Protein AF-E2SD11-F1 (afdb_monomer)

Secondary structure (DSSP, 8-state):
-HHHHHHHHHHHHHHHTT---EEE-SS--TTHHHHHHHTT-EEE-HHHHHHHT--GGG-SEEEEETT---HHHHHHHHHS--SSPPEEEEEE----TT-GGGS--STTHHHHH-SEEEESSHHHHHHHGGG-SS---EEE------GGGGSS-----SS--EEEEE-SS--HHHHHHHHHHHHTT-EEEEESTTSSB-S---HHHHTT-SEEEE-THHHHHHHHTT--EEE-BTTB---

Foldseek 3Di:
DQVLVLQLLVQLVCVVVPDDDEAEDCDDDPPSNVSCVVSPHHYDHLVRCVVVLDEQLVDQEDEAELQDDHVRHVCCVVPPPHPDGHAYEYEAEDLDPVSCSSAPPDACPCQVRHPEYEYQDPVRCVSRVVRHPDDHHYDYDHQADHPQLLPAADDDPDDWQEEEEEDQAADPVVVVVQVVSVVVVGHYAYEHHPGPHDDDDGSVNPNVGQEYEEAHNVVNSCVSSVHHYHHQGPVGGPD

Solvent-accessible surface area (backbone atoms only — not comparable to full-atom values): 13799 Å² total; per-residue (Å²): 110,66,66,60,50,51,53,50,53,51,48,51,53,43,39,77,73,71,46,90,65,75,44,78,36,92,72,81,51,83,70,60,51,54,58,37,49,77,72,71,39,54,77,33,34,61,67,55,39,56,74,69,64,57,51,52,68,81,39,71,64,45,80,25,60,34,78,60,74,56,65,51,48,55,50,30,66,75,76,49,69,53,93,50,81,38,47,26,35,39,37,35,81,49,64,48,84,92,44,61,50,40,45,81,81,57,87,61,50,58,55,71,57,38,65,30,38,31,16,39,40,72,66,37,38,69,64,47,54,78,72,49,90,60,82,47,50,72,52,78,52,52,84,78,60,67,73,66,27,58,74,60,62,55,74,88,88,75,80,77,51,28,37,36,35,46,48,64,56,76,37,72,70,56,54,51,49,50,51,58,42,41,76,72,72,33,48,72,49,43,38,24,66,94,55,85,37,79,72,86,90,46,51,73,60,54,70,72,40,53,34,35,38,21,54,70,65,62,48,42,36,26,60,58,12,60,33,53,67,40,34,37,48,71,91,49,60,95,84

Mean predicted aligned error: 4.99 Å

pLDDT: mean 90.66, std 6.26, range [60.88, 97.31]

Radius of gyration: 20.15 Å; Cα contacts (8 Å, |Δi|>4): 387; chains: 1; bounding box: 48×37×62 Å

Nearest PDB structures (foldseek):
  2gek-assembly1_A  TM=6.013E-01  e=2.196E-04  Mycolicibacterium smegmatis MC2 155
  5d01-assembly1_A  TM=5.277E-01  e=9.684E-03  Bacillus subtilis subsp. subtilis str. 168
  2x0e-assembly1_A  TM=3.896E-01  e=7.238E-02  Geobacillus stearothermophilus
  2x0f-assembly1_B  TM=4.523E-01  e=1.865E-01  Geobacillus stearothermophilus
  2x0f-assembly1_A  TM=4.522E-01  e=2.660E-01  Geobacillus stearothermophilus

Organism: NCBI:txid585531

Structure (mmCIF, N/CA/C/O backbone):
data_AF-E2SD11-F1
#
_entry.id   AF-E2SD11-F1
#
loop_
_atom_site.group_PDB
_atom_site.id
_atom_site.type_symbol
_atom_site.label_atom_id
_atom_site.label_alt_id
_atom_site.label_comp_id
_atom_site.label_asym_id
_atom_site.label_entity_id
_atom_site.label_seq_id
_atom_site.pdbx_PDB_ins_code
_atom_site.Cartn_x
_atom_site.Cartn_y
_atom_site.Cartn_z
_atom_site.occupancy
_atom_site.B_iso_or_equiv
_atom_site.auth_seq_id
_atom_site.auth_comp_id
_atom_site.auth_asym_id
_atom_site.auth_atom_id
_atom_site.pdbx_PDB_model_num
ATOM 1 N N . MET A 1 1 ? 6.249 -1.233 5.305 1.00 62.16 1 MET A N 1
ATOM 2 C CA . MET A 1 1 ? 5.088 -2.158 5.360 1.00 62.16 1 MET A CA 1
ATOM 3 C C . MET A 1 1 ? 3.907 -1.677 4.521 1.00 62.16 1 MET A C 1
ATOM 5 O O . MET A 1 1 ? 3.362 -2.498 3.801 1.00 62.16 1 MET A O 1
ATOM 9 N N . GLY A 1 2 ? 3.518 -0.392 4.549 1.00 79.69 2 GLY A N 1
ATOM 10 C CA . GLY A 1 2 ? 2.401 0.103 3.723 1.00 79.69 2 GLY A CA 1
ATOM 11 C C . GLY A 1 2 ? 2.577 -0.128 2.214 1.00 79.69 2 GLY A C 1
ATOM 12 O O . GLY A 1 2 ? 1.676 -0.673 1.585 1.00 79.69 2 GLY A O 1
ATOM 13 N N . SER A 1 3 ? 3.753 0.189 1.661 1.00 86.12 3 SER A N 1
ATOM 14 C CA . SER A 1 3 ? 4.084 -0.043 0.245 1.00 86.12 3 SER A CA 1
ATOM 15 C C . SER A 1 3 ? 4.017 -1.520 -0.150 1.00 86.12 3 SER A C 1
ATOM 17 O O . SER A 1 3 ? 3.456 -1.850 -1.186 1.00 86.12 3 SER A O 1
ATOM 19 N N . THR A 1 4 ? 4.493 -2.427 0.708 1.00 90.75 4 THR A N 1
ATOM 20 C CA . THR A 1 4 ? 4.389 -3.882 0.506 1.00 90.75 4 THR A CA 1
ATOM 21 C C . THR A 1 4 ? 2.940 -4.341 0.349 1.00 90.75 4 THR A C 1
ATOM 23 O O . THR A 1 4 ? 2.640 -5.129 -0.544 1.00 90.75 4 THR A O 1
ATOM 26 N N . ILE A 1 5 ? 2.036 -3.827 1.189 1.00 92.12 5 ILE A N 1
ATOM 27 C CA . ILE A 1 5 ? 0.607 -4.146 1.100 1.00 92.12 5 ILE A CA 1
ATOM 28 C C . ILE A 1 5 ? -0.006 -3.556 -0.172 1.00 92.12 5 ILE A C 1
ATOM 30 O O . ILE A 1 5 ? -0.769 -4.242 -0.840 1.00 92.12 5 ILE A O 1
ATOM 34 N N . VAL A 1 6 ? 0.365 -2.330 -0.558 1.00 93.31 6 VAL A N 1
ATOM 35 C CA . VAL A 1 6 ? -0.070 -1.736 -1.836 1.00 93.31 6 VAL A CA 1
ATOM 36 C C . VAL A 1 6 ? 0.376 -2.599 -3.021 1.00 93.31 6 VAL A C 1
ATOM 38 O O . VAL A 1 6 ? -0.434 -2.862 -3.905 1.00 93.31 6 VAL A O 1
ATOM 41 N N . THR A 1 7 ? 1.622 -3.089 -3.030 1.00 95.25 7 THR A N 1
ATOM 42 C CA . THR A 1 7 ? 2.116 -4.013 -4.066 1.00 95.25 7 THR A CA 1
ATOM 43 C C . THR A 1 7 ? 1.281 -5.291 -4.123 1.00 95.25 7 THR A C 1
ATOM 45 O O . THR A 1 7 ? 0.879 -5.706 -5.208 1.00 95.25 7 THR A O 1
ATOM 48 N N . LEU A 1 8 ? 1.007 -5.906 -2.966 1.00 95.62 8 LEU A N 1
ATOM 49 C CA . LEU A 1 8 ? 0.197 -7.121 -2.870 1.00 95.62 8 LEU A CA 1
ATOM 50 C C . LEU A 1 8 ? -1.213 -6.894 -3.430 1.00 95.62 8 LEU A C 1
ATOM 52 O O . LEU A 1 8 ? -1.660 -7.648 -4.287 1.00 95.62 8 LEU A O 1
ATOM 56 N N . GLU A 1 9 ? -1.890 -5.833 -2.989 1.00 95.56 9 GLU A N 1
ATOM 57 C CA . GLU A 1 9 ? -3.253 -5.498 -3.419 1.00 95.56 9 GLU A CA 1
ATOM 58 C C . GLU A 1 9 ? -3.334 -5.154 -4.909 1.00 95.56 9 GLU A C 1
ATOM 60 O O . GLU A 1 9 ? -4.290 -5.538 -5.583 1.00 95.56 9 GLU A O 1
ATOM 65 N N . LEU A 1 10 ? -2.335 -4.444 -5.441 1.00 96.06 10 LEU A N 1
ATOM 66 C CA . LEU A 1 10 ? -2.258 -4.137 -6.866 1.00 96.06 10 LEU A CA 1
ATOM 67 C C . LEU A 1 10 ? -2.076 -5.413 -7.692 1.00 96.06 10 LEU A C 1
ATOM 69 O O . LEU A 1 10 ? -2.775 -5.604 -8.688 1.00 96.06 10 LEU A O 1
ATOM 73 N N . ALA A 1 11 ? -1.158 -6.288 -7.278 1.00 97.06 11 ALA A N 1
ATOM 74 C CA . ALA A 1 11 ? -0.919 -7.559 -7.948 1.00 97.06 11 ALA A CA 1
ATOM 75 C C . ALA A 1 11 ? -2.170 -8.454 -7.919 1.00 97.06 11 ALA A C 1
ATOM 77 O O . ALA A 1 11 ? -2.541 -9.023 -8.947 1.00 97.06 11 ALA A O 1
ATOM 78 N N . ASP A 1 12 ? -2.854 -8.525 -6.777 1.00 95.81 12 ASP A N 1
ATOM 79 C CA . ASP A 1 12 ? -4.101 -9.273 -6.609 1.00 95.81 12 ASP A CA 1
ATOM 80 C C . ASP A 1 12 ? -5.223 -8.729 -7.515 1.00 95.81 12 ASP A C 1
ATOM 82 O O . ASP A 1 12 ? -5.839 -9.486 -8.270 1.00 95.81 12 ASP A O 1
ATOM 86 N N . GLU A 1 13 ? -5.429 -7.406 -7.549 1.00 95.75 13 GLU A N 1
ATOM 87 C CA . GLU A 1 13 ? -6.435 -6.781 -8.418 1.00 95.75 13 GLU A CA 1
ATOM 88 C C . GLU A 1 13 ? -6.118 -7.012 -9.904 1.00 95.75 13 GLU A C 1
ATOM 90 O O . GLU A 1 13 ? -7.023 -7.347 -10.672 1.00 95.75 13 GLU A O 1
ATOM 95 N N . LEU A 1 14 ? -4.858 -6.879 -10.332 1.00 96.31 14 LEU A N 1
ATOM 96 C CA . LEU A 1 14 ? -4.457 -7.137 -11.720 1.00 96.31 14 LEU A CA 1
ATOM 97 C C . LEU A 1 14 ? -4.718 -8.596 -12.121 1.00 96.31 14 LEU A C 1
ATOM 99 O O . LEU A 1 14 ? -5.296 -8.848 -13.183 1.00 96.31 14 LEU A O 1
ATOM 103 N N . ARG A 1 15 ? -4.378 -9.557 -11.256 1.00 96.25 15 ARG A N 1
ATOM 104 C CA . ARG A 1 15 ? -4.670 -10.981 -11.491 1.00 96.25 15 ARG A CA 1
ATOM 105 C C . ARG A 1 15 ? -6.161 -11.267 -11.532 1.00 96.25 15 ARG A C 1
ATOM 107 O O . ARG A 1 15 ? -6.611 -11.999 -12.411 1.00 96.25 15 ARG A O 1
ATOM 114 N N . SER A 1 16 ? -6.949 -10.634 -10.662 1.00 94.62 16 SER A N 1
ATOM 115 C CA . SER A 1 16 ? -8.414 -10.759 -10.676 1.00 94.62 16 SER A CA 1
ATOM 116 C C . SER A 1 16 ? -9.036 -10.290 -12.002 1.00 94.62 16 SER A C 1
ATOM 118 O O . SER A 1 16 ? -10.114 -10.747 -12.386 1.00 94.62 16 SER A O 1
ATOM 120 N N . ARG A 1 17 ? -8.334 -9.412 -12.733 1.00 95.62 17 ARG A N 1
ATOM 121 C CA . ARG A 1 17 ? -8.702 -8.921 -14.069 1.00 95.62 17 ARG A CA 1
ATOM 122 C C . ARG A 1 17 ? -8.110 -9.748 -15.215 1.00 95.62 17 ARG A C 1
ATOM 124 O O . ARG A 1 17 ? -8.298 -9.382 -16.372 1.00 95.62 17 ARG A O 1
ATOM 131 N N . GLY A 1 18 ? -7.434 -10.856 -14.914 1.00 96.31 18 GLY A N 1
ATOM 132 C CA . GLY A 1 18 ? -6.881 -11.788 -15.896 1.00 96.31 18 GLY A CA 1
ATOM 133 C C . GLY A 1 18 ? -5.434 -11.518 -16.311 1.00 96.31 18 GLY A C 1
ATOM 134 O O . GLY A 1 18 ? -4.962 -12.161 -17.245 1.00 96.31 18 GLY A O 1
ATOM 135 N N . ALA A 1 19 ? -4.723 -10.595 -15.653 1.00 96.88 19 ALA A N 1
ATOM 136 C CA . ALA A 1 19 ? -3.303 -10.382 -15.926 1.00 96.88 19 ALA A CA 1
ATOM 137 C C . ALA A 1 19 ? -2.438 -11.511 -15.337 1.00 96.88 19 ALA A C 1
ATOM 139 O O . ALA A 1 19 ? -2.712 -12.017 -14.246 1.00 96.88 19 ALA A O 1
ATOM 140 N N . SER A 1 20 ? -1.354 -11.859 -16.033 1.00 96.06 20 SER A N 1
ATOM 141 C CA . SER A 1 20 ? -0.250 -12.626 -15.449 1.00 96.06 20 SER A CA 1
ATOM 142 C C . SER A 1 20 ? 0.670 -11.655 -14.715 1.00 96.06 20 SER A C 1
ATOM 144 O O . SER A 1 20 ? 1.125 -10.683 -15.314 1.00 96.06 20 SER A O 1
ATOM 146 N N . VAL A 1 21 ? 0.910 -11.883 -13.424 1.00 96.75 21 VAL A N 1
ATOM 147 C CA . VAL A 1 21 ? 1.655 -10.948 -12.572 1.00 96.75 21 VAL A CA 1
ATOM 148 C C . VAL A 1 21 ? 2.756 -11.685 -11.831 1.00 96.75 21 VAL A C 1
ATOM 150 O O . VAL A 1 21 ? 2.502 -12.703 -11.192 1.00 96.75 21 VAL A O 1
ATOM 153 N N . VAL A 1 22 ? 3.949 -11.106 -11.879 1.00 95.62 22 VAL A N 1
ATOM 154 C CA . VAL A 1 22 ? 5.091 -11.443 -11.033 1.00 95.62 22 VAL A CA 1
ATOM 155 C C . VAL A 1 22 ? 5.492 -10.191 -10.264 1.00 95.62 22 VAL A C 1
ATOM 157 O O . VAL A 1 22 ? 5.392 -9.078 -10.785 1.00 95.62 22 VAL A O 1
ATOM 160 N N . VAL A 1 23 ? 5.912 -10.360 -9.018 1.00 96.50 23 VAL A N 1
ATOM 161 C CA . VAL A 1 23 ? 6.379 -9.268 -8.166 1.00 96.50 23 VAL A CA 1
ATOM 162 C C . VAL A 1 23 ? 7.859 -9.467 -7.901 1.00 96.50 23 VAL A C 1
ATOM 164 O O . VAL A 1 23 ? 8.288 -10.551 -7.520 1.00 96.50 23 VAL A O 1
ATOM 167 N N . TYR A 1 24 ? 8.637 -8.407 -8.080 1.00 95.50 24 TYR A N 1
ATOM 168 C CA . TYR A 1 24 ? 10.041 -8.370 -7.697 1.00 95.50 24 TYR A CA 1
ATOM 169 C C . TYR A 1 24 ? 10.215 -7.582 -6.396 1.00 95.50 24 TYR A C 1
ATOM 171 O O . TYR A 1 24 ? 9.583 -6.540 -6.205 1.00 95.50 24 TYR A O 1
ATOM 179 N N . ALA A 1 25 ? 11.105 -8.052 -5.526 1.00 94.44 25 ALA A N 1
ATOM 180 C CA . ALA A 1 25 ? 11.613 -7.284 -4.399 1.00 94.44 25 ALA A CA 1
ATOM 181 C C . ALA A 1 25 ? 13.119 -7.516 -4.239 1.00 94.44 25 ALA A C 1
ATOM 183 O O . ALA A 1 25 ? 13.588 -8.650 -4.286 1.00 94.44 25 ALA A O 1
ATOM 184 N N . ALA A 1 26 ? 13.875 -6.451 -3.957 1.00 90.38 26 ALA A N 1
ATOM 185 C CA . ALA A 1 26 ? 15.317 -6.558 -3.708 1.00 90.38 26 ALA A CA 1
ATOM 186 C C . ALA A 1 26 ? 15.650 -7.458 -2.502 1.00 90.38 26 ALA A C 1
ATOM 188 O O . ALA A 1 26 ? 16.724 -8.052 -2.432 1.00 90.38 26 ALA A O 1
ATOM 189 N N . PHE A 1 27 ? 14.717 -7.566 -1.553 1.00 90.06 27 PHE A N 1
ATOM 190 C CA . PHE A 1 27 ? 14.798 -8.479 -0.425 1.00 90.06 27 PHE A CA 1
ATOM 191 C C . PHE A 1 27 ? 13.446 -9.151 -0.190 1.00 90.06 27 PHE A C 1
ATOM 193 O O . PHE A 1 27 ? 12.416 -8.480 -0.095 1.00 90.06 27 PHE A O 1
ATOM 200 N N . VAL A 1 28 ? 13.468 -10.475 -0.046 1.00 93.31 28 VAL A N 1
ATOM 201 C CA . VAL A 1 28 ? 12.290 -11.295 0.240 1.00 93.31 28 VAL A CA 1
ATOM 202 C C . VAL A 1 28 ? 12.447 -11.918 1.621 1.00 93.31 28 VAL A C 1
ATOM 204 O O . VAL A 1 28 ? 13.438 -12.585 1.911 1.00 93.31 28 VAL A O 1
ATOM 207 N N . GLY A 1 29 ? 11.453 -11.710 2.482 1.00 91.00 29 GLY A N 1
ATOM 208 C CA . GLY A 1 29 ? 11.452 -12.232 3.843 1.00 91.00 29 GLY A CA 1
ATOM 209 C C . GLY A 1 29 ? 10.045 -12.465 4.382 1.00 91.00 29 GLY A C 1
ATOM 210 O O . GLY A 1 29 ? 9.058 -11.940 3.861 1.00 91.00 29 GLY A O 1
ATOM 211 N N . GLU A 1 30 ? 9.958 -13.265 5.440 1.00 90.31 30 GLU A N 1
ATOM 212 C CA . GLU A 1 30 ? 8.709 -13.501 6.166 1.00 90.31 30 GLU A CA 1
ATOM 213 C C . GLU A 1 30 ? 8.384 -12.331 7.113 1.00 90.31 30 GLU A C 1
ATOM 215 O O . GLU A 1 30 ? 9.303 -11.667 7.600 1.00 90.31 30 GLU A O 1
ATOM 220 N N . PRO A 1 31 ? 7.096 -12.046 7.386 1.00 88.62 31 PRO A N 1
ATOM 221 C CA . PRO A 1 31 ? 5.889 -12.752 6.917 1.00 88.62 31 PRO A CA 1
ATOM 222 C C . PRO A 1 31 ? 5.404 -12.322 5.521 1.00 88.62 31 PRO A C 1
ATOM 224 O O . PRO A 1 31 ? 4.406 -12.839 5.025 1.00 88.62 31 PRO A O 1
ATOM 227 N N . ALA A 1 32 ? 6.045 -11.324 4.901 1.00 89.44 32 ALA A N 1
ATOM 228 C CA . ALA A 1 32 ? 5.557 -10.751 3.650 1.00 89.44 32 ALA A CA 1
ATOM 229 C C . ALA A 1 32 ? 5.527 -11.800 2.531 1.00 89.44 32 ALA A C 1
ATOM 231 O O . ALA A 1 32 ? 4.537 -11.894 1.814 1.00 89.44 32 ALA A O 1
ATOM 232 N N . ALA A 1 33 ? 6.566 -12.630 2.422 1.00 92.94 33 ALA A N 1
ATOM 233 C CA . ALA A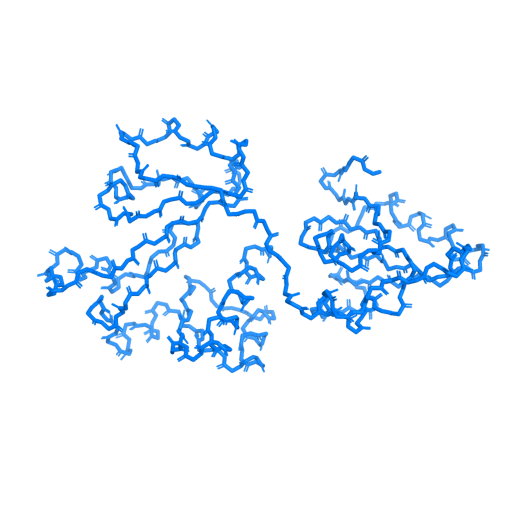 1 33 ? 6.630 -13.690 1.422 1.00 92.94 33 ALA A CA 1
ATOM 234 C C . ALA A 1 33 ? 5.457 -14.680 1.525 1.00 92.94 33 ALA A C 1
ATOM 236 O O . ALA A 1 33 ? 4.872 -15.024 0.498 1.00 92.94 33 ALA A O 1
ATOM 237 N N . ALA A 1 34 ? 5.070 -15.100 2.737 1.00 92.50 34 ALA A N 1
ATOM 238 C CA . ALA A 1 34 ? 3.872 -15.913 2.938 1.00 92.50 34 ALA A CA 1
ATOM 239 C C . ALA A 1 34 ? 2.608 -15.222 2.416 1.00 92.50 34 ALA A C 1
ATOM 241 O O . ALA A 1 34 ? 1.864 -15.845 1.668 1.00 92.50 34 ALA A O 1
ATOM 242 N N . ALA A 1 35 ? 2.416 -13.930 2.699 1.00 92.62 35 ALA A N 1
ATOM 243 C CA . ALA A 1 35 ? 1.246 -13.195 2.219 1.00 92.62 35 ALA A CA 1
ATOM 244 C C . ALA A 1 35 ? 1.130 -13.190 0.681 1.00 92.62 35 ALA A C 1
ATOM 246 O O . ALA A 1 35 ? 0.046 -13.408 0.147 1.00 92.62 35 ALA A O 1
ATOM 247 N N . PHE A 1 36 ? 2.235 -13.009 -0.052 1.00 95.50 36 PHE A N 1
ATOM 248 C CA . PHE A 1 36 ? 2.210 -13.116 -1.519 1.00 95.50 36 PHE A CA 1
ATOM 249 C C . PHE A 1 36 ? 1.895 -14.545 -1.988 1.00 95.50 36 PHE A C 1
ATOM 251 O O . PHE A 1 36 ? 1.066 -14.726 -2.883 1.00 95.50 36 PHE A O 1
ATOM 258 N N . ARG A 1 37 ? 2.491 -15.568 -1.359 1.00 94.19 37 ARG A N 1
ATOM 259 C CA . ARG A 1 37 ? 2.241 -16.980 -1.705 1.00 94.19 37 ARG A CA 1
ATOM 260 C C . ARG A 1 37 ? 0.806 -17.418 -1.429 1.00 94.19 37 ARG A C 1
ATOM 262 O O . ARG A 1 37 ? 0.246 -18.143 -2.245 1.00 94.19 37 ARG A O 1
ATOM 269 N N . ASP A 1 38 ? 0.204 -16.964 -0.336 1.00 94.06 38 ASP A N 1
ATOM 270 C CA . ASP A 1 38 ? -1.179 -17.295 0.032 1.00 94.06 38 ASP A CA 1
ATOM 271 C C . ASP A 1 38 ? -2.184 -16.699 -0.963 1.00 94.06 38 ASP A C 1
ATOM 273 O O . ASP A 1 38 ? -3.226 -17.290 -1.240 1.00 94.06 38 ASP A O 1
ATOM 277 N N . HIS A 1 39 ? -1.825 -15.572 -1.582 1.00 93.31 39 HIS A N 1
ATOM 278 C CA . HIS A 1 39 ? -2.545 -15.003 -2.718 1.00 93.31 39 HIS A CA 1
ATOM 279 C C . HIS A 1 39 ? -2.169 -15.655 -4.058 1.00 93.31 39 HIS A C 1
ATOM 281 O O . HIS A 1 39 ? -2.743 -15.324 -5.092 1.00 93.31 39 HIS A O 1
ATOM 287 N N . GLY A 1 40 ? -1.224 -16.597 -4.083 1.00 94.44 40 GLY A N 1
ATOM 288 C CA . GLY A 1 40 ? -0.738 -17.265 -5.289 1.00 94.44 40 GLY A CA 1
ATOM 289 C C . GLY A 1 40 ? 0.045 -16.344 -6.226 1.00 94.44 40 GLY A C 1
ATOM 290 O O . GLY A 1 40 ? -0.052 -16.519 -7.439 1.00 94.44 40 GLY A O 1
ATOM 291 N N . ILE A 1 41 ? 0.730 -15.332 -5.688 1.00 95.75 41 ILE A N 1
ATOM 292 C CA . ILE A 1 41 ? 1.552 -14.379 -6.440 1.00 95.75 41 ILE A CA 1
ATOM 293 C C . ILE A 1 41 ? 3.021 -14.787 -6.329 1.00 95.75 41 ILE A C 1
ATOM 295 O O . ILE A 1 41 ? 3.545 -14.955 -5.226 1.00 95.75 41 ILE A O 1
ATOM 299 N N . ASP A 1 42 ? 3.689 -14.895 -7.477 1.00 92.75 42 ASP A N 1
ATOM 300 C CA . ASP A 1 42 ? 5.116 -15.190 -7.535 1.00 92.75 42 ASP A CA 1
ATOM 301 C C . ASP A 1 42 ? 5.920 -13.967 -7.088 1.00 92.75 42 ASP A C 1
ATOM 303 O O . ASP A 1 42 ? 5.889 -12.914 -7.730 1.00 92.75 42 ASP A O 1
ATOM 307 N N . LEU A 1 43 ? 6.629 -14.115 -5.969 1.00 95.25 43 LEU A N 1
ATOM 308 C CA . LEU A 1 43 ? 7.532 -13.110 -5.424 1.00 95.25 43 LEU A CA 1
ATOM 309 C C . LEU A 1 43 ? 8.978 -13.536 -5.686 1.00 95.25 43 LEU A C 1
ATOM 311 O O . LEU A 1 43 ? 9.440 -14.541 -5.146 1.00 95.25 43 LEU A O 1
ATOM 315 N N . LEU A 1 44 ? 9.680 -12.765 -6.511 1.00 94.38 44 LEU A N 1
ATOM 316 C CA . LEU A 1 44 ? 11.053 -13.022 -6.924 1.00 94.38 44 LEU A CA 1
ATOM 317 C C . LEU A 1 44 ? 12.021 -12.047 -6.259 1.00 94.38 44 LEU A C 1
ATOM 319 O O . LEU A 1 44 ? 11.740 -10.855 -6.130 1.00 94.38 44 LEU A O 1
ATOM 323 N N . ASP A 1 45 ? 13.189 -12.564 -5.896 1.00 93.75 45 ASP A N 1
ATOM 324 C CA . ASP A 1 45 ? 14.364 -11.760 -5.584 1.00 93.75 45 ASP A CA 1
ATOM 325 C C . ASP A 1 45 ? 15.292 -11.647 -6.805 1.00 93.75 45 ASP A C 1
ATOM 327 O O . ASP A 1 45 ? 14.985 -12.114 -7.907 1.00 93.75 45 ASP A O 1
ATOM 331 N N . GLU A 1 46 ? 16.444 -11.011 -6.617 1.00 91.19 46 GLU A N 1
ATOM 332 C CA . GLU A 1 46 ? 17.430 -10.770 -7.674 1.00 91.19 46 GLU A CA 1
ATOM 333 C C . GLU A 1 46 ? 17.967 -12.079 -8.289 1.00 91.19 46 GLU A C 1
ATOM 335 O O . GLU A 1 46 ? 18.086 -12.213 -9.512 1.00 91.19 46 GLU A O 1
ATOM 340 N N . ALA A 1 47 ? 18.230 -13.087 -7.452 1.00 90.12 47 ALA A N 1
ATOM 341 C CA . ALA A 1 47 ? 18.752 -14.376 -7.894 1.00 90.12 47 ALA A CA 1
ATOM 342 C C . ALA A 1 47 ? 17.697 -15.169 -8.678 1.00 90.12 47 ALA A C 1
ATOM 344 O O . ALA A 1 47 ? 18.000 -15.716 -9.740 1.00 90.12 47 ALA A O 1
ATOM 345 N N . ALA A 1 48 ? 16.456 -15.200 -8.188 1.00 91.25 48 ALA A N 1
ATOM 346 C CA . ALA A 1 48 ? 15.342 -15.866 -8.850 1.00 91.25 48 ALA A CA 1
ATOM 347 C C . ALA A 1 48 ? 14.978 -15.185 -10.178 1.00 91.25 48 ALA A C 1
ATOM 349 O O . ALA A 1 48 ? 14.746 -15.871 -11.172 1.00 91.25 48 ALA A O 1
ATOM 350 N N . THR A 1 49 ? 15.005 -13.849 -10.222 1.00 89.19 49 THR A N 1
ATOM 351 C CA . THR A 1 49 ? 14.759 -13.069 -11.447 1.00 89.19 49 THR A CA 1
ATOM 352 C C . THR A 1 49 ? 15.819 -13.368 -12.507 1.00 89.19 49 THR A C 1
ATOM 354 O O . THR A 1 49 ? 15.488 -13.659 -13.658 1.00 89.19 49 THR A O 1
ATOM 357 N N . SER A 1 50 ? 17.095 -13.377 -12.108 1.00 86.56 50 SER A N 1
ATOM 358 C CA . SER A 1 50 ? 18.212 -13.717 -12.995 1.00 86.56 50 SER A CA 1
ATOM 359 C C . SER A 1 50 ? 18.132 -15.161 -13.503 1.00 86.56 50 SER A C 1
ATOM 361 O O . SER A 1 50 ? 18.343 -15.414 -14.687 1.00 86.56 50 SER A O 1
ATOM 363 N N . ALA A 1 51 ? 17.796 -16.117 -12.631 1.00 88.81 51 ALA A N 1
ATOM 364 C CA . ALA A 1 51 ? 17.673 -17.530 -12.993 1.00 88.81 51 ALA A CA 1
ATOM 365 C C . ALA A 1 51 ? 16.487 -17.808 -13.930 1.00 88.81 51 ALA A C 1
ATOM 367 O O . ALA A 1 51 ? 16.581 -18.682 -14.792 1.00 88.81 51 ALA A O 1
ATOM 368 N N . ALA A 1 52 ? 15.391 -17.060 -13.781 1.00 87.38 52 ALA A N 1
ATOM 369 C CA . ALA A 1 52 ? 14.230 -17.136 -14.661 1.00 87.38 52 ALA A CA 1
ATOM 370 C C . ALA A 1 52 ? 14.488 -16.521 -16.049 1.00 87.38 52 ALA A C 1
ATOM 372 O O . ALA A 1 52 ? 13.706 -16.758 -16.966 1.00 87.38 52 ALA A O 1
ATOM 373 N N . GLY A 1 53 ? 15.578 -15.760 -16.218 1.00 85.38 53 GLY A N 1
ATOM 374 C CA . GLY A 1 53 ? 15.911 -15.112 -17.485 1.00 85.38 53 GLY A CA 1
ATOM 375 C C . GLY A 1 53 ? 14.902 -14.040 -17.888 1.00 85.38 53 GLY A C 1
ATOM 376 O O . GLY A 1 53 ? 14.671 -13.854 -19.076 1.00 85.38 53 GLY A O 1
ATOM 377 N N . ILE A 1 54 ? 14.289 -13.372 -16.905 1.00 84.94 54 ILE A N 1
ATOM 378 C CA . ILE A 1 54 ? 13.265 -12.351 -17.133 1.00 84.94 54 ILE A CA 1
ATOM 379 C C . ILE A 1 54 ? 13.880 -11.135 -17.834 1.00 84.94 54 ILE A C 1
ATOM 381 O O . ILE A 1 54 ? 14.885 -10.581 -17.382 1.00 84.94 54 ILE A O 1
ATOM 385 N N . THR A 1 55 ? 13.236 -10.694 -18.912 1.00 85.19 55 THR A N 1
ATOM 386 C CA . THR A 1 55 ? 13.626 -9.535 -19.720 1.00 85.19 55 THR A CA 1
ATOM 387 C C . THR A 1 55 ? 12.475 -8.539 -19.854 1.00 85.19 55 THR A C 1
ATOM 389 O O . THR A 1 55 ? 11.329 -8.826 -19.517 1.00 85.19 55 THR A O 1
ATOM 392 N N . LEU A 1 56 ? 12.758 -7.335 -20.361 1.00 87.56 56 LEU A N 1
ATOM 393 C CA . LEU A 1 56 ? 11.713 -6.330 -20.587 1.00 87.56 56 LEU A CA 1
ATOM 394 C C . LEU A 1 56 ? 10.730 -6.690 -21.706 1.00 87.56 56 LEU A C 1
ATOM 396 O O . LEU A 1 56 ? 9.612 -6.178 -21.697 1.00 87.56 56 LEU A O 1
ATOM 400 N N . ASP A 1 57 ? 11.119 -7.556 -22.643 1.00 88.06 57 ASP A N 1
ATOM 401 C CA . ASP A 1 57 ? 10.236 -8.011 -23.720 1.00 88.06 57 ASP A CA 1
ATOM 402 C C . ASP A 1 57 ? 9.095 -8.913 -23.204 1.00 88.06 57 ASP A C 1
ATOM 404 O O . ASP A 1 57 ? 8.086 -9.074 -23.892 1.00 88.06 57 ASP A O 1
ATOM 408 N N . ASP A 1 58 ? 9.216 -9.446 -21.982 1.00 88.62 58 ASP A N 1
ATOM 409 C CA . ASP A 1 58 ? 8.213 -10.314 -21.350 1.00 88.62 58 ASP A CA 1
ATOM 410 C C . ASP A 1 58 ? 7.011 -9.543 -20.775 1.00 88.62 58 ASP A C 1
ATOM 412 O O . ASP A 1 58 ? 6.027 -10.153 -20.349 1.00 88.62 58 ASP A O 1
ATOM 416 N N . PHE A 1 59 ? 7.067 -8.206 -20.751 1.00 93.00 59 PHE A N 1
ATOM 417 C CA . PHE A 1 59 ? 6.074 -7.378 -20.069 1.00 93.00 59 PHE A CA 1
ATOM 418 C C . PHE A 1 59 ? 5.343 -6.411 -20.999 1.00 93.00 59 PHE A C 1
ATOM 420 O O . PHE A 1 59 ? 5.905 -5.808 -21.911 1.00 93.00 59 PHE A O 1
ATOM 427 N N . ASP A 1 60 ? 4.064 -6.195 -20.695 1.00 95.69 60 ASP A N 1
ATOM 428 C CA . ASP A 1 60 ? 3.266 -5.089 -21.234 1.00 95.69 60 ASP A CA 1
ATOM 429 C C . ASP A 1 60 ? 3.285 -3.857 -20.322 1.00 95.69 60 ASP A C 1
ATOM 431 O O . ASP A 1 60 ? 3.169 -2.724 -20.793 1.00 95.69 60 ASP A O 1
ATOM 435 N N . LEU A 1 61 ? 3.431 -4.093 -19.017 1.00 96.19 61 LEU A N 1
ATOM 436 C CA . LEU A 1 61 ? 3.389 -3.107 -17.947 1.00 96.19 61 LEU A CA 1
ATOM 437 C C . LEU A 1 61 ? 4.466 -3.446 -16.916 1.00 96.19 61 LEU A C 1
ATOM 439 O O . LEU A 1 61 ? 4.530 -4.575 -16.435 1.00 96.19 61 LEU A O 1
ATOM 443 N N . VAL A 1 62 ? 5.249 -2.443 -16.534 1.00 95.88 62 VAL A N 1
ATOM 444 C CA . VAL A 1 62 ? 6.173 -2.491 -15.401 1.00 95.88 62 VAL A CA 1
ATOM 445 C C . VAL A 1 62 ? 5.745 -1.414 -14.410 1.00 95.88 62 VAL A C 1
ATOM 447 O O . VAL A 1 62 ? 5.823 -0.220 -14.705 1.00 95.88 62 VAL A O 1
ATOM 450 N N . TRP A 1 63 ? 5.260 -1.841 -13.244 1.00 97.19 63 TRP A N 1
ATOM 451 C CA . TRP A 1 63 ? 4.881 -0.953 -12.148 1.00 97.19 63 TRP A CA 1
ATOM 452 C C . TRP A 1 63 ? 5.977 -0.947 -11.084 1.00 97.19 63 TRP A C 1
ATOM 454 O O . TRP A 1 63 ? 6.252 -1.971 -10.460 1.00 97.19 63 TRP A O 1
ATOM 464 N N . VAL A 1 64 ? 6.588 0.211 -10.870 1.00 95.25 64 VAL A N 1
ATOM 465 C CA . VAL A 1 64 ? 7.738 0.406 -9.990 1.00 95.25 64 VAL A CA 1
ATOM 466 C C . VAL A 1 64 ? 7.287 1.151 -8.743 1.00 95.25 64 VAL A C 1
ATOM 468 O O . VAL A 1 64 ? 6.890 2.308 -8.831 1.00 95.25 64 VAL A O 1
ATOM 471 N N . ASN A 1 65 ? 7.384 0.513 -7.581 1.00 93.94 65 ASN A N 1
ATOM 472 C CA . ASN A 1 65 ? 7.239 1.196 -6.295 1.00 93.94 65 ASN A CA 1
ATOM 473 C C . ASN A 1 65 ? 8.630 1.640 -5.813 1.00 93.94 65 ASN A C 1
ATOM 475 O O . ASN A 1 65 ? 9.554 0.825 -5.828 1.00 93.94 65 ASN A O 1
ATOM 479 N N . SER A 1 66 ? 8.777 2.907 -5.408 1.00 82.81 66 SER A N 1
ATOM 480 C CA . SER A 1 66 ? 9.989 3.421 -4.735 1.00 82.81 66 SER A CA 1
ATOM 481 C C . SER A 1 66 ? 11.288 3.187 -5.540 1.00 82.81 66 SER A C 1
ATOM 483 O O . SER A 1 66 ? 12.279 2.679 -5.028 1.00 82.81 66 SER A O 1
ATOM 485 N N . GLN A 1 67 ? 11.260 3.462 -6.852 1.00 89.31 67 GLN A N 1
ATOM 486 C CA . GLN A 1 67 ? 12.392 3.314 -7.793 1.00 89.31 67 GLN A CA 1
ATOM 487 C C . GLN A 1 67 ? 13.054 1.918 -7.884 1.00 89.31 67 GLN A C 1
ATOM 489 O O . GLN A 1 67 ? 14.110 1.775 -8.503 1.00 89.31 67 GLN A O 1
ATOM 494 N N . VAL A 1 68 ? 12.461 0.866 -7.313 1.00 90.19 68 VAL A N 1
ATOM 495 C CA . VAL A 1 68 ? 13.090 -0.461 -7.259 1.00 90.19 68 VAL A CA 1
ATOM 496 C C . VAL A 1 68 ? 12.960 -1.201 -8.595 1.00 90.19 68 VAL A C 1
ATOM 498 O O 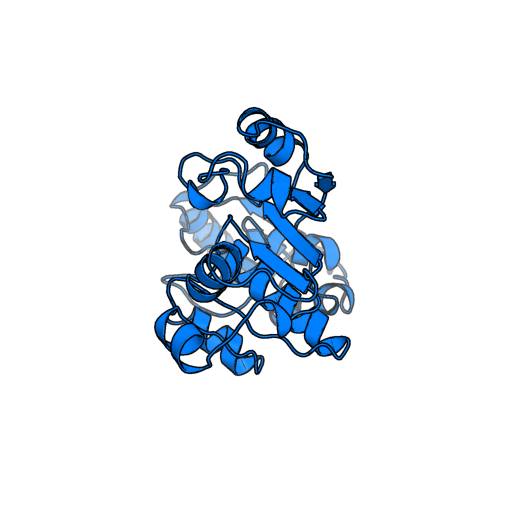. VAL A 1 68 ? 11.878 -1.650 -8.971 1.00 90.19 68 VAL A O 1
ATOM 501 N N . LEU A 1 69 ? 14.086 -1.398 -9.287 1.00 89.81 69 LEU A N 1
ATOM 502 C CA . LEU A 1 69 ? 14.187 -2.198 -10.514 1.00 89.81 69 LEU A CA 1
ATOM 503 C C . LEU A 1 69 ? 15.148 -3.387 -10.322 1.00 89.81 69 LEU A C 1
ATOM 505 O O . LEU A 1 69 ? 16.190 -3.217 -9.685 1.00 89.81 69 LEU A O 1
ATOM 509 N N . PRO A 1 70 ? 14.848 -4.576 -10.878 1.00 89.94 70 PRO A N 1
ATOM 510 C CA . PRO A 1 70 ? 15.773 -5.710 -10.856 1.00 89.94 70 PRO A CA 1
ATOM 511 C C . PRO A 1 70 ? 16.962 -5.480 -11.798 1.00 89.94 70 PRO A C 1
ATOM 513 O O . PRO A 1 70 ? 16.805 -4.866 -12.862 1.00 89.94 70 PRO A O 1
ATOM 516 N N . LEU A 1 71 ? 18.146 -6.003 -11.461 1.00 86.88 71 LEU A N 1
ATOM 517 C CA . LEU A 1 71 ? 19.339 -5.812 -12.298 1.00 86.88 71 LEU A CA 1
ATOM 518 C C . LEU A 1 71 ? 19.173 -6.358 -13.729 1.00 86.88 71 LEU A C 1
ATOM 520 O O . LEU A 1 71 ? 19.564 -5.635 -14.643 1.00 86.88 71 LEU A O 1
ATOM 524 N N . PRO A 1 72 ? 18.534 -7.521 -13.989 1.00 83.44 72 PRO A N 1
ATOM 525 C CA . PRO A 1 72 ? 18.241 -7.992 -15.344 1.00 83.44 72 PRO A CA 1
ATOM 526 C C . PRO A 1 72 ? 17.490 -6.984 -16.218 1.00 83.44 72 PRO A C 1
ATOM 528 O O . PRO A 1 72 ? 17.754 -6.882 -17.419 1.00 83.44 72 PRO A O 1
ATOM 531 N N . VAL A 1 73 ? 16.587 -6.194 -15.629 1.00 84.31 73 VAL A N 1
ATOM 532 C CA . VAL A 1 73 ? 15.873 -5.125 -16.343 1.00 84.31 73 VAL A CA 1
ATOM 533 C C . VAL A 1 73 ? 16.823 -3.980 -16.687 1.00 84.31 73 VAL A C 1
ATOM 535 O O . VAL A 1 73 ? 16.824 -3.506 -17.824 1.00 84.31 73 VAL A O 1
ATOM 538 N N . VAL A 1 74 ? 17.676 -3.569 -15.745 1.00 85.75 74 VAL A N 1
ATOM 539 C CA . VAL A 1 74 ? 18.694 -2.532 -15.980 1.00 85.75 74 VAL A CA 1
ATOM 540 C C . VAL A 1 74 ? 19.707 -2.984 -17.040 1.00 85.75 74 VAL A C 1
ATOM 542 O O . VAL A 1 74 ? 20.006 -2.237 -17.972 1.00 85.75 74 VAL A O 1
ATOM 545 N N . ASP A 1 75 ? 20.187 -4.225 -16.955 1.00 83.50 75 ASP A N 1
ATOM 546 C CA . ASP A 1 75 ? 21.098 -4.830 -17.929 1.00 83.50 75 ASP A CA 1
ATOM 547 C C . ASP A 1 75 ? 20.470 -4.899 -19.327 1.00 83.50 75 ASP A C 1
ATOM 549 O O . ASP A 1 75 ? 21.148 -4.597 -20.314 1.00 83.50 75 ASP A O 1
ATOM 553 N N . SER A 1 76 ? 19.179 -5.239 -19.423 1.00 81.00 76 SER A N 1
ATOM 554 C CA . SER A 1 76 ? 18.442 -5.247 -20.695 1.00 81.00 76 SER A CA 1
ATOM 555 C C . SER A 1 76 ? 18.462 -3.859 -21.340 1.00 81.00 76 SER A C 1
ATOM 557 O O . SER A 1 76 ? 18.880 -3.719 -22.488 1.00 81.00 76 SER A O 1
ATOM 559 N N . LEU A 1 77 ? 18.143 -2.806 -20.578 1.00 82.56 77 LEU A N 1
ATOM 560 C CA . LEU A 1 77 ? 18.176 -1.421 -21.067 1.00 82.56 77 LEU A CA 1
ATOM 561 C C . LEU A 1 77 ? 19.565 -0.983 -21.561 1.00 82.56 77 LEU A C 1
ATOM 563 O O . LEU A 1 77 ? 19.659 -0.179 -22.488 1.00 82.56 77 LEU A O 1
ATOM 567 N N . MET A 1 78 ? 20.643 -1.501 -20.963 1.00 80.88 78 MET A N 1
ATOM 568 C CA . MET A 1 78 ? 22.017 -1.155 -21.343 1.00 80.88 78 MET A CA 1
ATOM 569 C C . MET A 1 78 ? 22.548 -1.956 -22.537 1.00 80.88 78 MET A C 1
ATOM 571 O O . MET A 1 78 ? 23.304 -1.418 -23.348 1.00 80.88 78 MET A O 1
ATOM 575 N N . ARG A 1 79 ? 22.229 -3.253 -22.617 1.00 80.00 79 ARG A N 1
ATOM 576 C CA . ARG A 1 79 ? 22.894 -4.204 -23.526 1.00 80.00 79 ARG A CA 1
ATOM 577 C C . ARG A 1 79 ? 22.076 -4.536 -24.761 1.00 80.00 79 ARG A C 1
ATOM 579 O O . ARG A 1 79 ? 22.646 -4.830 -25.809 1.00 80.00 79 ARG A O 1
ATOM 586 N N . SER A 1 80 ? 20.757 -4.583 -24.638 1.00 73.56 80 SER A N 1
ATOM 587 C CA . SER A 1 80 ? 19.856 -5.027 -25.698 1.00 73.56 80 SER A CA 1
ATOM 588 C C . SER A 1 80 ? 18.542 -4.291 -25.538 1.00 73.56 80 SER A C 1
ATOM 590 O O . SER A 1 80 ? 17.653 -4.743 -24.825 1.00 73.56 80 SER A O 1
ATOM 592 N N . TRP A 1 81 ? 18.451 -3.126 -26.186 1.00 77.56 81 TRP A N 1
ATOM 593 C CA . TRP A 1 81 ? 17.231 -2.331 -26.149 1.00 77.56 81 TRP A CA 1
ATOM 594 C C . TRP A 1 81 ? 16.040 -3.211 -26.554 1.00 77.56 81 TRP A C 1
ATOM 596 O O . TRP A 1 81 ? 16.128 -3.861 -27.604 1.00 77.56 81 TRP A O 1
ATOM 606 N N . PRO A 1 82 ? 14.968 -3.266 -25.743 1.00 81.12 82 PRO A N 1
ATOM 607 C CA . PRO A 1 82 ? 13.874 -4.191 -25.989 1.00 81.12 82 PRO A CA 1
ATOM 608 C C . PRO A 1 82 ? 13.201 -3.871 -27.322 1.00 81.12 82 PRO A C 1
ATOM 610 O O . PRO A 1 82 ? 13.167 -2.717 -27.769 1.00 81.12 82 PRO A O 1
ATOM 613 N N . SER A 1 83 ? 12.642 -4.898 -27.956 1.00 81.38 83 SER A N 1
ATOM 614 C CA . SER A 1 83 ? 11.947 -4.754 -29.240 1.00 81.38 83 SER A CA 1
ATOM 615 C C . SER A 1 83 ? 10.730 -3.830 -29.127 1.00 81.38 83 SER A C 1
ATOM 617 O O . SER A 1 83 ? 10.381 -3.113 -30.069 1.00 81.38 83 SER A O 1
ATOM 619 N N . ARG A 1 84 ? 10.124 -3.808 -27.937 1.00 85.75 84 ARG A N 1
ATOM 620 C CA . ARG A 1 84 ? 9.059 -2.904 -27.524 1.00 85.75 84 ARG A CA 1
ATOM 621 C C . ARG A 1 84 ? 9.231 -2.589 -26.043 1.00 85.75 84 ARG A C 1
ATOM 623 O O . ARG A 1 84 ? 9.341 -3.496 -25.229 1.00 85.75 84 ARG A O 1
ATOM 630 N N . LEU A 1 85 ? 9.205 -1.307 -25.690 1.00 88.38 85 LEU A N 1
ATOM 631 C CA . LEU A 1 85 ? 9.184 -0.915 -24.284 1.00 88.38 85 LEU A CA 1
ATOM 632 C C . LEU A 1 85 ? 7.796 -1.181 -23.678 1.00 88.38 85 LEU A C 1
ATOM 634 O O . LEU A 1 85 ? 6.798 -0.774 -24.288 1.00 88.38 85 LEU A O 1
ATOM 638 N N . PRO A 1 86 ? 7.713 -1.816 -22.494 1.00 93.62 86 PRO A N 1
ATOM 639 C CA . PRO A 1 86 ? 6.473 -1.852 -21.734 1.00 93.62 86 PRO A CA 1
ATOM 640 C C . PRO A 1 86 ? 6.066 -0.444 -21.297 1.00 93.62 86 PRO A C 1
ATOM 642 O O . PRO A 1 86 ? 6.873 0.489 -21.271 1.00 93.62 86 PRO A O 1
ATOM 645 N N . VAL A 1 87 ? 4.806 -0.301 -20.898 1.00 95.88 87 VAL A N 1
ATOM 646 C CA . VAL A 1 87 ? 4.367 0.883 -20.160 1.00 95.88 87 VAL A CA 1
ATOM 647 C C . VAL A 1 87 ? 5.066 0.877 -18.804 1.00 95.88 87 VAL A C 1
ATOM 649 O O . VAL A 1 87 ? 4.903 -0.065 -18.036 1.00 95.88 87 VAL A O 1
ATOM 652 N N . PHE A 1 88 ? 5.826 1.926 -18.499 1.00 95.69 88 PHE A N 1
ATOM 653 C CA . PHE A 1 88 ? 6.440 2.101 -17.182 1.00 95.69 88 PHE A CA 1
ATOM 654 C C . PHE A 1 88 ? 5.608 3.056 -16.337 1.00 95.69 88 PHE A C 1
ATOM 656 O O . PHE A 1 88 ? 5.434 4.222 -16.707 1.00 95.69 88 PHE A O 1
ATOM 663 N N . VAL A 1 89 ? 5.138 2.569 -15.192 1.00 97.25 89 VAL A N 1
ATOM 664 C CA . VAL A 1 89 ? 4.518 3.396 -14.159 1.00 97.25 89 VAL A CA 1
ATOM 665 C C . VAL A 1 89 ? 5.433 3.419 -12.951 1.00 97.25 89 VAL A C 1
ATOM 667 O O . VAL A 1 89 ? 5.663 2.382 -12.340 1.00 97.25 89 VAL A O 1
ATOM 670 N N . PHE A 1 90 ? 5.934 4.594 -12.597 1.00 96.00 90 PHE A N 1
ATOM 671 C CA . PHE A 1 90 ? 6.632 4.802 -11.334 1.00 96.00 90 PHE A CA 1
ATOM 672 C C . PHE A 1 90 ? 5.627 5.312 -10.308 1.00 96.00 90 PHE A C 1
ATOM 674 O O . PHE A 1 90 ? 4.815 6.182 -10.618 1.00 96.00 90 PHE A O 1
ATOM 681 N N . HIS A 1 91 ? 5.624 4.751 -9.107 1.00 96.06 91 HIS A N 1
ATOM 682 C CA . HIS A 1 91 ? 4.719 5.132 -8.036 1.00 96.06 91 HIS A CA 1
ATOM 683 C C . HIS A 1 91 ? 5.497 5.520 -6.782 1.00 96.06 91 HIS A C 1
ATOM 685 O O . HIS A 1 91 ? 6.253 4.718 -6.230 1.00 96.06 91 HIS A O 1
ATOM 691 N N . HIS A 1 92 ? 5.264 6.758 -6.348 1.00 94.69 92 HIS A N 1
ATOM 692 C CA . HIS A 1 92 ? 5.923 7.395 -5.218 1.00 94.69 92 HIS A CA 1
ATOM 693 C C . HIS A 1 92 ? 4.950 7.554 -4.046 1.00 94.69 92 HIS A C 1
ATOM 695 O O . HIS A 1 92 ? 3.916 8.231 -4.155 1.00 94.69 92 HIS A O 1
ATOM 701 N N . MET A 1 93 ? 5.274 6.928 -2.917 1.00 92.75 93 MET A N 1
ATOM 702 C CA . MET A 1 93 ? 4.407 6.791 -1.742 1.00 92.75 93 MET A CA 1
ATOM 703 C C . MET A 1 93 ? 4.849 7.618 -0.537 1.00 92.75 93 MET A C 1
ATOM 705 O O . MET A 1 93 ? 4.077 7.765 0.413 1.00 92.75 93 MET A O 1
ATOM 709 N N . SER A 1 94 ? 6.057 8.173 -0.547 1.00 91.31 94 SER A N 1
ATOM 710 C CA . SER A 1 94 ? 6.555 8.980 0.564 1.00 91.31 94 SER A CA 1
ATOM 711 C C . SER A 1 94 ? 7.653 9.929 0.098 1.00 91.31 94 SER A C 1
ATOM 713 O O . SER A 1 94 ? 8.554 9.490 -0.597 1.00 91.31 94 SER A O 1
ATOM 715 N N . PRO A 1 95 ? 7.637 11.205 0.504 1.00 90.38 95 PRO A N 1
ATOM 716 C CA . PRO A 1 95 ? 8.752 12.110 0.252 1.00 90.38 95 PRO A CA 1
ATOM 717 C C . PRO A 1 95 ? 9.757 12.154 1.419 1.00 90.38 95 PRO A C 1
ATOM 719 O O . PRO A 1 95 ? 10.669 12.964 1.427 1.00 90.38 95 PRO A O 1
ATOM 722 N N . LEU A 1 96 ? 9.567 11.327 2.451 1.00 88.25 96 LEU A N 1
ATOM 723 C CA . LEU A 1 96 ? 10.323 11.427 3.699 1.00 88.25 96 LEU A CA 1
ATOM 724 C C . LEU A 1 96 ? 11.780 10.981 3.521 1.00 88.25 96 LEU A C 1
ATOM 726 O O . LEU A 1 96 ? 12.037 9.932 2.934 1.00 88.25 96 LEU A O 1
ATOM 730 N N . ASP A 1 97 ? 12.715 11.712 4.135 1.00 84.12 97 ASP A N 1
ATOM 731 C CA . ASP A 1 97 ? 14.168 11.472 4.042 1.00 84.12 97 ASP A CA 1
ATOM 732 C C . ASP A 1 97 ? 14.605 10.044 4.419 1.00 84.12 97 ASP A C 1
ATOM 734 O O . ASP A 1 97 ? 15.620 9.542 3.939 1.00 84.12 97 ASP A O 1
ATOM 738 N N . TYR A 1 98 ? 13.856 9.371 5.299 1.00 84.12 98 TYR A N 1
ATOM 739 C CA . TYR A 1 98 ? 14.159 8.000 5.719 1.00 84.12 98 TYR A CA 1
ATOM 740 C C . TYR A 1 98 ? 13.701 6.928 4.714 1.00 84.12 98 TYR A C 1
ATOM 742 O O . TYR A 1 98 ? 13.990 5.750 4.925 1.00 84.12 98 TYR A O 1
ATOM 750 N N . ALA A 1 99 ? 13.004 7.320 3.644 1.00 86.25 99 ALA A N 1
ATOM 751 C CA . ALA 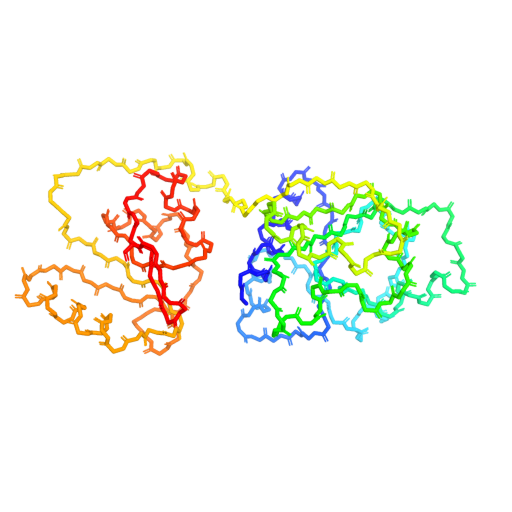A 1 99 ? 12.637 6.487 2.500 1.00 86.25 99 ALA A CA 1
ATOM 752 C C . ALA A 1 99 ? 13.412 6.960 1.249 1.00 86.25 99 ALA A C 1
ATOM 754 O O . ALA A 1 99 ? 12.835 7.547 0.330 1.00 86.25 99 ALA A O 1
ATOM 755 N N . PRO A 1 100 ? 14.749 6.786 1.218 1.00 86.12 100 PRO A N 1
ATOM 756 C CA . PRO A 1 100 ? 15.590 7.317 0.144 1.00 86.12 100 PRO A CA 1
ATOM 757 C C . PRO A 1 100 ? 15.313 6.663 -1.216 1.00 86.12 100 PRO A C 1
ATOM 759 O O . PRO A 1 100 ? 15.625 7.246 -2.248 1.00 86.12 100 PRO A O 1
ATOM 762 N N . ASP A 1 101 ? 14.729 5.468 -1.222 1.00 87.38 101 ASP A N 1
ATOM 763 C CA . ASP A 1 101 ? 14.292 4.735 -2.408 1.00 87.38 101 ASP A CA 1
ATOM 764 C C . ASP A 1 101 ? 13.113 5.417 -3.126 1.00 87.38 101 ASP A C 1
ATOM 766 O O . ASP A 1 101 ? 12.968 5.298 -4.336 1.00 87.38 101 ASP A O 1
ATOM 770 N N . GLU A 1 102 ? 12.322 6.232 -2.430 1.00 91.06 102 GLU A N 1
ATOM 771 C CA . GLU A 1 102 ? 11.264 7.043 -3.049 1.00 91.06 102 GLU A CA 1
ATOM 772 C C . GLU A 1 102 ? 11.802 8.253 -3.832 1.00 91.06 102 GLU A C 1
ATOM 774 O O . GLU A 1 102 ? 11.083 8.868 -4.615 1.00 91.06 102 GLU A O 1
ATOM 779 N N . HIS A 1 103 ? 13.069 8.620 -3.644 1.00 90.56 103 HIS A N 1
ATOM 780 C CA . HIS A 1 103 ? 13.673 9.737 -4.362 1.00 90.56 103 HIS A CA 1
ATOM 781 C C . HIS A 1 103 ? 14.320 9.247 -5.663 1.00 90.56 103 HIS A C 1
ATOM 783 O O . HIS A 1 103 ? 14.914 8.165 -5.682 1.00 90.56 103 HIS A O 1
ATOM 789 N N . PRO A 1 104 ? 14.282 10.032 -6.759 1.00 87.12 104 PRO A N 1
ATOM 790 C CA . PRO A 1 104 ? 14.970 9.660 -7.989 1.00 87.12 104 PRO A CA 1
ATOM 791 C C . PRO A 1 104 ? 16.486 9.631 -7.748 1.00 87.12 104 PRO A C 1
ATOM 793 O O . PRO A 1 104 ? 17.161 10.660 -7.726 1.00 87.12 104 PRO A O 1
ATOM 796 N N . TYR A 1 105 ? 17.032 8.431 -7.548 1.00 84.62 105 TYR A N 1
ATOM 797 C CA . TYR A 1 105 ? 18.441 8.243 -7.197 1.00 84.62 105 TYR A CA 1
ATOM 798 C C . TYR A 1 105 ? 19.354 8.144 -8.431 1.00 84.62 105 TYR A C 1
ATOM 800 O O . TYR A 1 105 ? 20.554 8.415 -8.344 1.00 84.62 105 TYR A O 1
ATOM 808 N N . LEU A 1 106 ? 18.799 7.792 -9.599 1.00 87.00 106 LEU A N 1
ATOM 809 C CA . LEU A 1 106 ? 19.491 7.822 -10.889 1.00 87.00 106 LEU A CA 1
ATOM 810 C C . LEU A 1 106 ? 18.986 8.993 -11.728 1.00 87.00 106 LEU A C 1
ATOM 812 O O . LEU A 1 106 ? 17.863 8.991 -12.227 1.00 87.00 106 LEU A O 1
ATOM 816 N N . HIS A 1 107 ? 19.857 9.984 -11.912 1.00 86.94 107 HIS A N 1
ATOM 817 C CA . HIS A 1 107 ? 19.545 11.201 -12.651 1.00 86.94 107 HIS A CA 1
ATOM 818 C C . HIS A 1 107 ? 19.044 10.907 -14.074 1.00 86.94 107 HIS A C 1
ATOM 820 O O . HIS A 1 107 ? 19.770 10.333 -14.890 1.00 86.94 107 HIS A O 1
ATOM 826 N N . GLY A 1 108 ? 17.824 11.350 -14.389 1.00 88.62 108 GLY A N 1
ATOM 827 C CA . GLY A 1 108 ? 17.246 11.232 -15.724 1.00 88.62 108 GLY A CA 1
ATOM 828 C C . GLY A 1 108 ? 16.680 9.851 -16.065 1.00 88.62 108 GLY A C 1
ATOM 829 O O . GLY A 1 108 ? 16.242 9.676 -17.202 1.00 88.62 108 GLY A O 1
ATOM 830 N N . LEU A 1 109 ? 16.736 8.859 -15.163 1.00 88.94 109 LEU A N 1
ATOM 831 C CA . LEU A 1 109 ? 16.264 7.500 -15.450 1.00 88.94 109 LEU A CA 1
ATOM 832 C C . LEU A 1 109 ? 14.743 7.471 -15.600 1.00 88.94 109 LEU A C 1
ATOM 834 O O . LEU A 1 109 ? 14.230 7.087 -16.652 1.00 88.94 109 LEU A O 1
ATOM 838 N N . GLU A 1 110 ? 14.032 7.891 -14.555 1.00 92.50 110 GLU A N 1
ATOM 839 C CA . GLU A 1 110 ? 12.573 7.910 -14.550 1.00 92.50 110 GLU A CA 1
ATOM 840 C C . GLU A 1 110 ? 12.046 8.850 -15.634 1.00 92.50 110 GLU A C 1
ATOM 842 O O . GLU A 1 110 ? 11.167 8.461 -16.395 1.00 92.50 110 GLU A O 1
ATOM 847 N N . GLU A 1 111 ? 12.639 10.034 -15.811 1.00 91.56 111 GLU A N 1
ATOM 848 C CA . GLU A 1 111 ? 12.199 10.992 -16.832 1.00 91.56 111 GLU A CA 1
ATOM 849 C C . GLU A 1 111 ? 12.288 10.445 -18.265 1.00 91.56 111 GLU A C 1
ATOM 851 O O . GLU A 1 111 ? 11.599 10.939 -19.158 1.00 91.56 111 GLU A O 1
ATOM 856 N N . ARG A 1 112 ? 13.149 9.448 -18.505 1.00 89.44 112 ARG A N 1
ATOM 857 C CA . ARG A 1 112 ? 13.332 8.814 -19.819 1.00 89.44 112 ARG A CA 1
ATOM 858 C C . ARG A 1 112 ? 12.498 7.555 -20.007 1.00 89.44 112 ARG A C 1
ATOM 860 O O . ARG A 1 112 ? 12.177 7.233 -21.148 1.00 89.44 112 ARG A O 1
ATOM 867 N N . LEU A 1 113 ? 12.212 6.827 -18.930 1.00 90.31 113 LEU A N 1
ATOM 868 C CA . LEU A 1 113 ? 11.496 5.552 -18.991 1.00 90.31 113 LEU A CA 1
ATOM 869 C C . LEU A 1 113 ? 10.003 5.700 -18.718 1.00 90.31 113 LEU A C 1
ATOM 871 O O . LEU A 1 113 ? 9.206 5.007 -19.348 1.00 90.31 113 LEU A O 1
ATOM 875 N N . ALA A 1 114 ? 9.623 6.568 -17.780 1.00 93.81 114 ALA A N 1
ATOM 876 C CA . ALA A 1 114 ? 8.261 6.660 -17.286 1.00 93.81 114 ALA A CA 1
ATOM 877 C C . ALA A 1 114 ? 7.291 7.019 -18.412 1.00 93.81 114 ALA A C 1
ATOM 879 O O . ALA A 1 114 ? 7.368 8.075 -19.040 1.00 93.81 114 ALA A O 1
ATOM 880 N N . SER A 1 115 ? 6.315 6.139 -18.615 1.00 95.88 115 SER A N 1
ATOM 881 C CA . SER A 1 115 ? 5.082 6.500 -19.309 1.00 95.88 115 SER A CA 1
ATOM 882 C C . SER A 1 115 ? 4.187 7.343 -18.396 1.00 95.88 115 SER A C 1
ATOM 884 O O . SER A 1 115 ? 3.454 8.204 -18.880 1.00 95.88 115 SER A O 1
ATOM 886 N N . LEU A 1 116 ? 4.263 7.103 -17.081 1.00 96.50 116 LEU A N 1
ATOM 887 C CA . LEU A 1 116 ? 3.567 7.855 -16.043 1.00 96.50 116 LEU A CA 1
ATOM 888 C C . LEU A 1 116 ? 4.318 7.766 -14.706 1.00 96.50 116 LEU A C 1
ATOM 890 O O . LEU A 1 116 ? 4.738 6.686 -14.300 1.00 96.50 116 LEU A O 1
ATOM 894 N N . SER A 1 117 ? 4.400 8.883 -13.993 1.00 96.06 117 SER A N 1
ATOM 895 C CA . SER A 1 117 ? 4.855 8.955 -12.604 1.00 96.06 117 SER A CA 1
ATOM 896 C C . SER A 1 117 ? 3.683 9.333 -11.708 1.00 96.06 117 SER A C 1
ATOM 898 O O . SER A 1 117 ? 3.109 10.416 -11.813 1.00 96.06 117 SER A O 1
ATOM 900 N N . THR A 1 118 ? 3.288 8.432 -10.825 1.00 96.75 118 THR A N 1
ATOM 901 C CA . THR A 1 118 ? 2.156 8.621 -9.925 1.00 96.75 118 THR A CA 1
ATOM 902 C C . THR A 1 118 ? 2.628 8.942 -8.519 1.00 96.75 118 THR A C 1
ATOM 904 O O . THR A 1 118 ? 3.602 8.376 -8.031 1.00 96.75 118 THR A O 1
ATOM 907 N N . PHE A 1 119 ? 1.899 9.823 -7.845 1.00 95.69 119 PHE A N 1
ATOM 908 C CA . PHE A 1 119 ? 2.204 10.236 -6.479 1.00 95.69 119 PHE A CA 1
ATOM 909 C C . PHE A 1 119 ? 1.003 9.987 -5.580 1.00 95.69 119 PHE A C 1
ATOM 911 O O . PHE A 1 119 ? -0.137 10.260 -5.958 1.00 95.69 119 PHE A O 1
ATOM 918 N N . ILE A 1 120 ? 1.248 9.507 -4.366 1.00 94.44 120 ILE A N 1
ATOM 919 C CA . ILE A 1 120 ? 0.182 9.219 -3.399 1.00 94.44 120 ILE A CA 1
ATOM 920 C C . ILE A 1 120 ? -0.638 10.456 -3.004 1.00 94.44 120 ILE A C 1
ATOM 922 O O . ILE A 1 120 ? -1.826 10.360 -2.677 1.00 94.44 120 ILE A O 1
ATOM 926 N N . SER A 1 121 ? -0.007 11.631 -3.033 1.00 94.56 121 SER A N 1
ATOM 927 C CA . SER A 1 121 ? -0.608 12.899 -2.638 1.00 94.56 121 SER A CA 1
ATOM 928 C C . SER A 1 121 ? 0.046 14.082 -3.364 1.00 94.56 121 SER A C 1
ATOM 930 O O . SER A 1 121 ? 1.190 13.968 -3.816 1.00 94.56 121 SER A O 1
ATOM 932 N N . PRO A 1 122 ? -0.632 15.244 -3.432 1.00 96.12 122 PRO A N 1
ATOM 933 C CA . PRO A 1 122 ? -0.018 16.478 -3.914 1.00 96.12 122 PRO A CA 1
ATOM 934 C C . PRO A 1 122 ? 1.239 16.863 -3.130 1.00 96.12 122 PRO A C 1
ATOM 936 O O . PRO A 1 122 ? 2.209 17.284 -3.743 1.00 96.12 122 PRO A O 1
ATOM 939 N N . ALA A 1 123 ? 1.251 16.664 -1.806 1.00 94.44 123 ALA A N 1
ATOM 940 C CA . ALA A 1 123 ? 2.406 16.984 -0.967 1.00 94.44 123 ALA A CA 1
ATOM 941 C C . ALA A 1 123 ? 3.637 16.157 -1.368 1.00 94.44 123 ALA A C 1
ATOM 943 O O . ALA A 1 123 ? 4.690 16.719 -1.639 1.00 94.44 123 ALA A O 1
ATOM 944 N N . THR A 1 124 ? 3.469 14.838 -1.519 1.00 94.31 124 THR A N 1
ATOM 945 C CA . THR A 1 124 ? 4.531 13.933 -1.990 1.00 94.31 124 THR A CA 1
ATOM 946 C C . THR A 1 124 ? 5.051 14.337 -3.363 1.00 94.31 124 THR A C 1
ATOM 948 O O . THR A 1 124 ? 6.256 14.385 -3.582 1.00 94.31 124 THR A O 1
ATOM 951 N N . ARG A 1 125 ? 4.147 14.668 -4.292 1.00 94.62 125 ARG A N 1
ATOM 952 C CA . ARG A 1 125 ? 4.527 15.151 -5.621 1.00 94.62 125 ARG A CA 1
ATOM 953 C C . ARG A 1 125 ? 5.345 16.432 -5.536 1.00 94.62 125 ARG A C 1
ATOM 955 O O . ARG A 1 125 ? 6.396 16.523 -6.156 1.00 94.62 125 ARG A O 1
ATOM 962 N N . ASP A 1 126 ? 4.847 17.428 -4.818 1.00 94.62 126 ASP A N 1
ATOM 963 C CA . ASP A 1 126 ? 5.446 18.758 -4.788 1.00 94.62 126 ASP A CA 1
ATOM 964 C C . ASP A 1 126 ? 6.816 18.747 -4.085 1.00 94.62 126 ASP A C 1
ATOM 966 O O . ASP A 1 126 ? 7.686 19.539 -4.444 1.00 94.62 126 ASP A O 1
ATOM 970 N N . GLU A 1 127 ? 7.034 17.814 -3.154 1.00 94.44 127 GLU A N 1
ATOM 971 C CA . GLU A 1 127 ? 8.313 17.599 -2.470 1.00 94.44 127 GLU A CA 1
ATOM 972 C C . GLU A 1 127 ? 9.320 16.791 -3.305 1.00 94.44 127 GLU A C 1
ATOM 974 O O . GLU A 1 127 ? 10.509 17.100 -3.281 1.00 94.44 127 GLU A O 1
ATOM 979 N N . LEU A 1 128 ? 8.864 15.819 -4.108 1.00 92.75 128 LEU A N 1
ATOM 980 C CA . LEU A 1 128 ? 9.744 15.002 -4.955 1.00 92.75 128 LEU A CA 1
ATOM 981 C C . LEU A 1 128 ? 10.062 15.638 -6.318 1.00 92.75 128 LEU A C 1
ATOM 983 O O . LEU A 1 128 ? 11.154 15.452 -6.854 1.00 92.75 128 LEU A O 1
ATOM 987 N N . LEU A 1 129 ? 9.141 16.418 -6.893 1.00 91.50 129 LEU A N 1
ATOM 988 C CA . LEU A 1 129 ? 9.317 17.069 -8.199 1.00 91.50 129 LEU A CA 1
ATOM 989 C C . LEU A 1 129 ? 10.626 17.876 -8.352 1.00 91.50 129 LEU A C 1
ATOM 991 O O . LEU A 1 129 ? 11.200 17.834 -9.442 1.00 91.50 129 LEU A O 1
ATOM 995 N N . PRO A 1 130 ? 11.123 18.604 -7.331 1.00 91.88 130 PRO A N 1
ATOM 996 C CA . PRO A 1 130 ? 12.390 19.329 -7.406 1.00 91.88 130 PRO A CA 1
ATOM 997 C C . PRO A 1 130 ? 13.628 18.465 -7.679 1.00 91.88 130 PRO A C 1
ATOM 999 O O . PRO A 1 130 ? 14.636 19.005 -8.131 1.00 91.88 130 PRO A O 1
ATOM 1002 N N . PHE A 1 131 ? 13.575 17.154 -7.426 1.00 90.31 131 PHE A N 1
ATOM 1003 C CA . PHE A 1 131 ? 14.702 16.250 -7.675 1.00 90.31 131 PHE A CA 1
ATOM 1004 C C . PHE A 1 131 ? 14.809 15.800 -9.139 1.00 90.31 131 PHE A C 1
ATOM 1006 O O . PHE A 1 131 ? 15.839 15.256 -9.541 1.00 90.31 131 PHE A O 1
ATOM 1013 N N . PHE A 1 132 ? 13.783 16.051 -9.955 1.00 90.06 132 PHE A N 1
ATOM 1014 C CA . PHE A 1 132 ? 13.775 15.672 -11.363 1.00 90.06 132 PHE A CA 1
ATOM 1015 C C . PHE A 1 132 ? 14.344 16.776 -12.258 1.00 90.06 132 PHE A C 1
ATOM 1017 O O . PHE A 1 132 ? 14.090 17.968 -12.081 1.00 90.06 132 PHE A O 1
ATOM 1024 N N . SER A 1 133 ? 15.099 16.363 -13.274 1.00 85.38 133 SER A N 1
ATOM 1025 C CA . SER A 1 133 ? 15.708 17.255 -14.270 1.00 85.38 133 SER A CA 1
ATOM 1026 C C . SER A 1 133 ? 14.720 17.724 -15.343 1.00 85.38 133 SER A C 1
ATOM 1028 O O . SER A 1 133 ? 14.865 18.804 -15.919 1.00 85.38 133 SER A O 1
ATOM 1030 N N . GLY A 1 134 ? 13.695 16.912 -15.591 1.00 83.75 134 GLY A N 1
ATOM 1031 C CA . GLY A 1 134 ? 12.549 17.191 -16.445 1.00 83.75 134 GLY A CA 1
ATOM 1032 C C . GLY A 1 134 ? 11.276 16.685 -15.775 1.00 83.75 134 GLY A C 1
ATOM 1033 O O . GLY A 1 134 ? 11.330 15.981 -14.775 1.00 83.75 134 GLY A O 1
ATOM 1034 N N . ARG A 1 135 ? 10.106 17.052 -16.299 1.00 80.12 135 ARG A N 1
ATOM 1035 C CA . ARG A 1 135 ? 8.840 16.569 -15.736 1.00 80.12 135 ARG A CA 1
ATOM 1036 C C . ARG A 1 135 ? 8.354 15.361 -16.534 1.00 80.12 135 ARG A C 1
ATOM 1038 O O . ARG A 1 135 ? 7.935 15.575 -17.676 1.00 80.12 135 ARG A O 1
ATOM 1045 N N . PRO A 1 136 ? 8.381 14.134 -15.977 1.00 81.75 136 PRO A N 1
ATOM 1046 C CA . PRO A 1 136 ? 7.636 13.037 -16.579 1.00 81.75 136 PRO A CA 1
ATOM 1047 C C . PRO A 1 136 ? 6.134 13.380 -16.577 1.00 81.75 136 PRO A C 1
ATOM 1049 O O . PRO A 1 136 ? 5.701 14.268 -15.831 1.00 81.75 136 PRO A O 1
ATOM 1052 N N . PRO A 1 137 ? 5.304 12.719 -17.400 1.00 92.69 137 PRO A N 1
ATOM 1053 C CA . PRO A 1 137 ? 3.859 12.763 -17.210 1.00 92.69 137 PRO A CA 1
ATOM 1054 C C . PRO A 1 137 ? 3.533 12.360 -15.769 1.00 92.69 137 PRO A C 1
ATOM 1056 O O . PRO A 1 137 ? 4.051 11.353 -15.294 1.00 92.69 137 PRO A O 1
ATOM 1059 N N . THR A 1 138 ? 2.706 13.140 -15.066 1.00 95.19 138 THR A N 1
ATOM 1060 C CA . THR A 1 138 ? 2.391 12.879 -13.652 1.00 95.19 138 THR A CA 1
ATOM 1061 C C . THR A 1 138 ? 0.896 12.785 -13.389 1.00 95.19 138 THR A C 1
ATOM 1063 O O . THR A 1 138 ? 0.114 13.472 -14.047 1.00 95.19 138 THR A O 1
ATOM 1066 N N . ASP A 1 139 ? 0.511 11.969 -12.406 1.00 97.12 139 ASP A N 1
ATOM 1067 C CA . ASP A 1 139 ? -0.857 11.905 -11.877 1.00 97.12 139 ASP A CA 1
ATOM 1068 C C . ASP A 1 139 ? -0.859 11.561 -10.375 1.00 97.12 139 ASP A C 1
ATOM 1070 O O . ASP A 1 139 ? 0.180 11.255 -9.783 1.00 97.12 139 ASP A O 1
ATOM 1074 N N . LEU A 1 140 ? -2.025 11.629 -9.738 1.00 97.06 140 LEU A N 1
ATO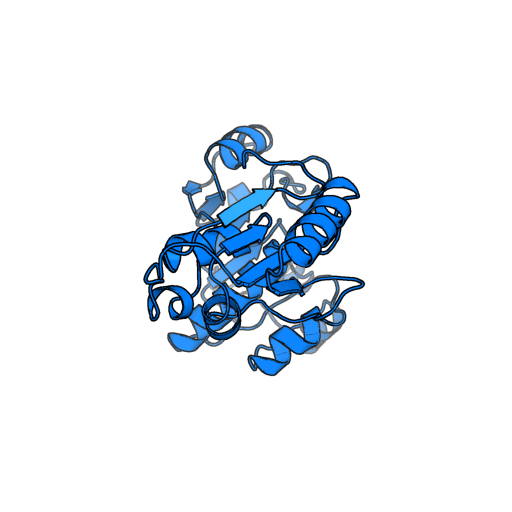M 1075 C CA . LEU A 1 140 ? -2.225 11.192 -8.364 1.00 97.06 140 LEU A CA 1
ATOM 1076 C C . LEU A 1 140 ? -2.769 9.762 -8.331 1.00 97.06 140 LEU A C 1
ATOM 1078 O O . LEU A 1 140 ? -3.799 9.456 -8.926 1.00 97.06 140 LEU A O 1
ATOM 1082 N N . PHE A 1 141 ? -2.112 8.906 -7.557 1.00 95.44 141 PHE A N 1
ATOM 1083 C CA . PHE A 1 141 ? -2.597 7.573 -7.214 1.00 95.44 141 PHE A CA 1
ATOM 1084 C C . PHE A 1 141 ? -2.585 7.430 -5.696 1.00 95.44 141 PHE A C 1
ATOM 1086 O O . PHE A 1 141 ? -1.628 6.942 -5.102 1.00 95.44 141 PHE A O 1
ATOM 1093 N N . SER A 1 142 ? -3.634 7.936 -5.049 1.00 92.12 142 SER A N 1
ATOM 1094 C CA . SER A 1 142 ? -3.777 7.830 -3.596 1.00 92.12 142 SER A CA 1
ATOM 1095 C C . SER A 1 142 ? -3.952 6.381 -3.149 1.00 92.12 142 SER A C 1
ATOM 1097 O O . SER A 1 142 ? -4.372 5.533 -3.930 1.00 92.12 142 SER A O 1
ATOM 1099 N N . ASN A 1 143 ? -3.673 6.113 -1.869 1.00 90.50 143 ASN A N 1
ATOM 1100 C CA . ASN A 1 143 ? -3.791 4.780 -1.275 1.00 90.50 143 ASN A CA 1
ATOM 1101 C C . ASN A 1 143 ? -5.161 4.138 -1.577 1.00 90.50 143 ASN A C 1
ATOM 1103 O O . ASN A 1 143 ? -6.165 4.583 -1.011 1.00 90.50 143 ASN A O 1
ATOM 1107 N N . PRO A 1 144 ? -5.222 3.081 -2.409 1.00 92.75 144 PRO A N 1
ATOM 1108 C CA . PRO A 1 144 ? -6.478 2.414 -2.715 1.00 92.75 144 PRO A CA 1
ATOM 1109 C C . PRO A 1 144 ? -6.929 1.541 -1.538 1.00 92.75 144 PRO A C 1
ATOM 1111 O O . PRO A 1 144 ? -6.155 1.244 -0.625 1.00 92.75 144 PRO A O 1
ATOM 1114 N N . ALA A 1 145 ? -8.180 1.090 -1.576 1.00 93.94 145 ALA A N 1
ATOM 1115 C CA . ALA A 1 145 ? -8.676 0.007 -0.734 1.00 93.94 145 ALA A CA 1
ATOM 1116 C C . ALA A 1 145 ? -9.232 -1.112 -1.630 1.00 93.94 145 ALA A C 1
ATOM 1118 O O . ALA A 1 145 ? -9.937 -0.807 -2.600 1.00 93.94 145 ALA A O 1
ATOM 1119 N N . PRO A 1 146 ? -8.966 -2.393 -1.318 1.00 94.19 146 PRO A N 1
ATOM 1120 C CA . PRO A 1 146 ? -9.571 -3.511 -2.025 1.00 94.19 146 PRO A CA 1
ATOM 1121 C C . PRO A 1 146 ? -11.098 -3.432 -2.035 1.00 94.19 146 PRO A C 1
ATOM 1123 O O . PRO A 1 146 ? -11.731 -3.050 -1.047 1.00 94.19 146 PRO A O 1
ATOM 1126 N N . ARG A 1 147 ? -11.713 -3.879 -3.137 1.00 92.69 147 ARG A N 1
ATOM 1127 C CA . ARG A 1 147 ? -13.177 -3.856 -3.320 1.00 92.69 147 ARG A CA 1
ATOM 1128 C C . ARG A 1 147 ? -13.937 -4.586 -2.210 1.00 92.69 147 ARG A C 1
ATOM 1130 O O . ARG A 1 147 ? -15.100 -4.270 -1.981 1.00 92.69 147 ARG A O 1
ATOM 1137 N N . ALA A 1 148 ? -13.309 -5.558 -1.547 1.00 93.31 148 ALA A N 1
ATOM 1138 C CA . ALA A 1 148 ? -13.899 -6.304 -0.439 1.00 93.31 148 ALA A CA 1
ATOM 1139 C C . ALA A 1 148 ? -14.363 -5.388 0.707 1.00 93.31 148 ALA A C 1
ATOM 1141 O O . ALA A 1 148 ?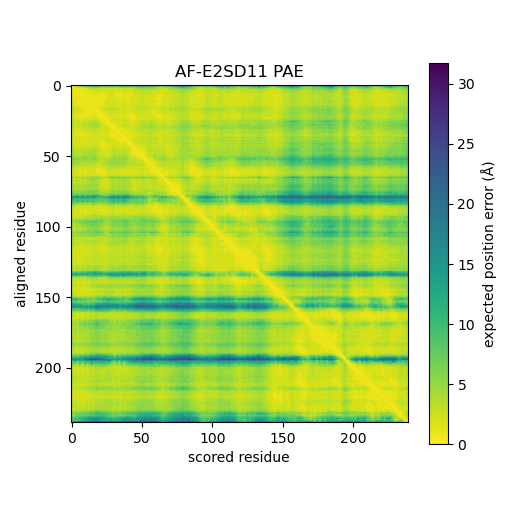 -15.465 -5.576 1.212 1.00 93.31 148 ALA A O 1
ATOM 1142 N N . PHE A 1 149 ? -13.602 -4.337 1.032 1.00 94.12 149 PHE A N 1
ATOM 1143 C CA . PHE A 1 149 ? -13.952 -3.392 2.100 1.00 94.12 149 PHE A CA 1
ATOM 1144 C C . PHE A 1 149 ? -15.197 -2.550 1.792 1.00 94.12 149 PHE A C 1
ATOM 1146 O O . PHE A 1 149 ? -15.842 -2.058 2.708 1.00 94.12 149 PHE A O 1
ATOM 1153 N N . ALA A 1 150 ? -15.572 -2.412 0.517 1.00 92.69 150 ALA A N 1
ATOM 1154 C CA . ALA A 1 150 ? -16.780 -1.692 0.113 1.00 92.69 150 ALA A CA 1
ATOM 1155 C C . ALA A 1 150 ? -18.050 -2.564 0.147 1.00 92.69 150 ALA A C 1
ATOM 1157 O O . ALA A 1 150 ? -19.148 -2.054 -0.066 1.00 92.69 150 ALA A O 1
ATOM 1158 N N . ARG A 1 151 ? -17.928 -3.887 0.347 1.00 91.00 151 ARG A N 1
ATOM 1159 C CA . ARG A 1 151 ? -19.066 -4.824 0.259 1.00 91.00 151 ARG A CA 1
ATOM 1160 C C . ARG A 1 151 ? -19.923 -4.862 1.522 1.00 91.00 151 ARG A C 1
ATOM 1162 O O . ARG A 1 151 ? -21.093 -5.223 1.429 1.00 91.00 151 ARG A O 1
ATOM 1169 N N . SER A 1 152 ? -19.345 -4.509 2.666 1.00 85.00 152 SER A N 1
ATOM 1170 C CA . SER A 1 152 ? -19.972 -4.590 3.986 1.00 85.00 152 SER A CA 1
ATOM 1171 C C . SER A 1 152 ? -19.879 -3.224 4.673 1.00 85.00 152 SER A C 1
ATOM 1173 O O . SER A 1 152 ? -18.982 -2.990 5.483 1.00 85.00 152 SER A O 1
ATOM 1175 N N . PRO A 1 153 ? -20.730 -2.255 4.283 1.00 85.38 153 PRO A N 1
ATOM 1176 C CA . PRO A 1 153 ? -20.722 -0.951 4.922 1.00 85.38 153 PRO A CA 1
ATOM 1177 C C . PRO A 1 153 ? -21.157 -1.086 6.383 1.00 85.38 153 PRO A C 1
ATOM 1179 O O . PRO A 1 153 ? -22.147 -1.749 6.699 1.00 85.38 153 PRO A O 1
ATOM 1182 N N . TYR A 1 154 ? -20.423 -0.429 7.271 1.00 89.62 154 TYR A N 1
ATOM 1183 C CA . TYR A 1 154 ? -20.721 -0.388 8.689 1.00 89.62 154 TYR A CA 1
ATOM 1184 C C . TYR A 1 154 ? -22.075 0.281 8.939 1.00 89.62 154 TYR A C 1
ATOM 1186 O O . TYR A 1 154 ? -22.379 1.358 8.419 1.00 89.62 154 TYR A O 1
ATOM 1194 N N . VAL A 1 155 ? -22.876 -0.359 9.786 1.00 86.25 155 VAL A N 1
ATOM 1195 C CA . VAL A 1 155 ? -24.134 0.182 10.293 1.00 86.25 155 VAL A CA 1
ATOM 1196 C C . VAL A 1 155 ? -23.954 0.414 11.782 1.00 86.25 155 VAL A C 1
ATOM 1198 O O . VAL A 1 155 ? -23.731 -0.531 12.534 1.00 86.25 155 VAL A O 1
ATOM 1201 N N . SER A 1 156 ? -24.051 1.675 12.204 1.00 83.31 156 SER A N 1
ATOM 1202 C CA . SER A 1 156 ? -23.888 2.025 13.613 1.00 83.31 156 SER A CA 1
ATOM 1203 C C . SER A 1 156 ? -24.962 1.372 14.479 1.00 83.31 156 SER A C 1
ATOM 1205 O O . SER A 1 156 ? -26.157 1.529 14.226 1.00 83.31 156 SER A O 1
ATOM 1207 N N . SER A 1 157 ? -24.525 0.686 15.532 1.00 79.88 157 SER A N 1
ATOM 1208 C CA . SER A 1 157 ? -25.373 0.150 16.600 1.00 79.88 157 SER A CA 1
ATOM 1209 C C . SER A 1 157 ? -25.626 1.160 17.731 1.00 79.88 157 SER A C 1
ATOM 1211 O O . SER A 1 157 ? -26.375 0.860 18.659 1.00 79.88 157 SER A O 1
ATOM 1213 N N . GLY A 1 158 ? -25.047 2.366 17.656 1.00 84.94 158 GLY A N 1
ATOM 1214 C CA . GLY A 1 158 ? -25.108 3.380 18.709 1.00 84.94 158 GLY A CA 1
ATOM 1215 C C . GLY A 1 158 ? -23.746 3.596 19.366 1.00 84.94 158 GLY A C 1
ATOM 1216 O O . GLY A 1 158 ? -22.851 4.172 18.747 1.00 84.94 158 GLY A O 1
ATOM 1217 N N . SER A 1 159 ? -23.605 3.197 20.631 1.00 88.25 159 SER A N 1
ATOM 1218 C CA . SER A 1 159 ? -22.340 3.308 21.368 1.00 88.25 159 SER A CA 1
ATOM 1219 C C . SER A 1 159 ? -21.386 2.172 20.983 1.00 88.25 159 SER A C 1
ATOM 1221 O O . SER A 1 159 ? -21.829 1.028 20.930 1.00 88.25 159 SER A O 1
ATOM 1223 N N . PRO A 1 160 ? -20.098 2.457 20.722 1.00 91.44 160 PRO A N 1
ATOM 1224 C CA . PRO A 1 160 ? -19.145 1.427 20.330 1.00 91.44 160 PRO A CA 1
ATOM 1225 C C . PRO A 1 160 ? -18.821 0.507 21.507 1.00 91.44 160 PRO A C 1
ATOM 1227 O O . PRO A 1 160 ? -18.546 0.989 22.606 1.00 91.44 160 PRO A O 1
ATOM 1230 N N . GLU A 1 161 ? -18.819 -0.800 21.260 1.00 95.00 161 GLU A N 1
ATOM 1231 C CA . GLU A 1 161 ? -18.514 -1.834 22.257 1.00 95.00 161 GLU A CA 1
ATOM 1232 C C . GLU A 1 161 ? -17.186 -2.533 21.956 1.00 95.00 161 GLU A C 1
ATOM 1234 O O . GLU A 1 161 ? -16.500 -2.983 22.875 1.00 95.00 161 GLU A O 1
ATOM 1239 N N . ARG A 1 162 ? -16.809 -2.598 20.673 1.00 96.12 162 ARG A N 1
ATOM 1240 C CA . ARG A 1 162 ? -15.648 -3.344 20.178 1.00 96.12 162 ARG A CA 1
ATOM 1241 C C . ARG A 1 162 ? -14.704 -2.432 19.413 1.00 96.12 162 ARG A C 1
ATOM 1243 O O . ARG A 1 162 ? -15.068 -1.843 18.393 1.00 96.12 162 ARG A O 1
ATOM 1250 N N . ILE A 1 163 ? -13.472 -2.346 19.896 1.00 96.62 163 ILE A N 1
ATOM 1251 C CA . ILE A 1 163 ? -12.433 -1.456 19.389 1.00 96.62 163 ILE A CA 1
ATOM 1252 C C . ILE A 1 163 ? -11.271 -2.292 18.866 1.00 96.62 163 ILE A C 1
ATOM 1254 O O . ILE A 1 163 ? -10.745 -3.160 19.563 1.00 96.62 163 ILE A O 1
ATOM 1258 N N . LEU A 1 164 ? -10.842 -1.990 17.646 1.00 96.50 164 LEU A N 1
ATOM 1259 C CA . LEU A 1 164 ? -9.635 -2.555 17.060 1.00 96.50 164 LEU A CA 1
ATOM 1260 C C . LEU A 1 164 ? -8.507 -1.529 17.105 1.00 96.50 164 LEU A C 1
ATOM 1262 O O . LEU A 1 164 ? -8.658 -0.426 16.594 1.00 96.50 164 LEU A O 1
ATOM 1266 N N . VAL A 1 165 ? -7.354 -1.905 17.641 1.00 95.38 165 VAL A N 1
ATOM 1267 C CA . VAL A 1 165 ? -6.107 -1.148 17.499 1.00 95.38 165 VAL A CA 1
ATOM 1268 C C . VAL A 1 165 ? -5.250 -1.843 16.449 1.00 95.38 165 VAL A C 1
ATOM 1270 O O . VAL A 1 165 ? -4.967 -3.030 16.584 1.00 95.38 165 VAL A O 1
ATOM 1273 N N . VAL A 1 166 ? -4.828 -1.132 15.403 1.00 94.06 166 VAL A N 1
ATOM 1274 C CA . VAL A 1 166 ? -3.923 -1.674 14.376 1.00 94.06 166 VAL A CA 1
ATOM 1275 C C . VAL A 1 166 ? -2.657 -0.834 14.321 1.00 94.06 166 VAL A C 1
ATOM 1277 O O . VAL A 1 166 ? -2.660 0.258 13.749 1.00 94.06 166 VAL A O 1
ATOM 1280 N N . SER A 1 167 ? -1.575 -1.357 14.896 1.00 90.38 167 SER A N 1
ATOM 1281 C CA . SER A 1 167 ? -0.245 -0.742 14.858 1.00 90.38 167 SER A CA 1
ATOM 1282 C C . SER A 1 167 ? 0.841 -1.751 15.242 1.00 90.38 167 SER A C 1
ATOM 1284 O O . SER A 1 167 ? 0.674 -2.551 16.161 1.00 90.38 167 SER A O 1
ATOM 1286 N N . ASN A 1 168 ? 1.985 -1.679 14.556 1.00 86.44 168 ASN A N 1
ATOM 1287 C CA . ASN A 1 168 ? 3.184 -2.457 14.893 1.00 86.44 168 ASN A CA 1
ATOM 1288 C C . ASN A 1 168 ? 4.069 -1.793 15.955 1.00 86.44 168 ASN A C 1
ATOM 1290 O O . ASN A 1 168 ? 5.004 -2.423 16.444 1.00 86.44 168 ASN A O 1
ATOM 1294 N N . HIS A 1 169 ? 3.807 -0.530 16.275 1.00 86.94 169 HIS A N 1
ATOM 1295 C CA . HIS A 1 169 ? 4.635 0.306 17.136 1.00 86.94 169 HIS A CA 1
ATOM 1296 C C . HIS A 1 169 ? 3.730 1.124 18.054 1.00 86.94 169 HIS A C 1
ATOM 1298 O O . HIS A 1 169 ? 3.729 2.349 18.015 1.00 86.94 169 HIS A O 1
ATOM 1304 N N . VAL A 1 170 ? 2.917 0.442 18.858 1.00 86.19 170 VAL A N 1
ATOM 1305 C CA . VAL A 1 170 ? 1.984 1.134 19.747 1.00 86.19 170 VAL A CA 1
ATOM 1306 C C . VAL A 1 170 ? 2.722 1.949 20.800 1.00 86.19 170 VAL A C 1
ATOM 1308 O O . VAL A 1 170 ? 3.722 1.515 21.373 1.00 86.19 170 VAL A O 1
ATOM 1311 N N . THR A 1 171 ? 2.215 3.155 21.032 1.00 89.81 171 THR A N 1
ATOM 1312 C CA . THR A 1 171 ? 2.776 4.106 21.982 1.00 89.81 171 THR A CA 1
ATOM 1313 C C . THR A 1 171 ? 2.233 3.902 23.398 1.00 89.81 171 THR A C 1
ATOM 1315 O O . THR A 1 171 ? 1.144 3.343 23.567 1.00 89.81 171 THR A O 1
ATOM 1318 N N . PRO A 1 172 ? 2.952 4.370 24.438 1.00 91.25 172 PRO A N 1
ATOM 1319 C CA . PRO A 1 172 ? 2.509 4.240 25.826 1.00 91.25 172 PRO A CA 1
ATOM 1320 C C . PRO A 1 172 ? 1.112 4.813 26.092 1.00 91.25 172 PRO A C 1
ATOM 1322 O O . PRO A 1 172 ? 0.342 4.218 26.838 1.00 91.25 172 PRO A O 1
ATOM 1325 N N . GLU A 1 173 ? 0.754 5.933 25.467 1.00 92.06 173 GLU A N 1
ATOM 1326 C CA . GLU A 1 173 ? -0.565 6.548 25.624 1.00 92.06 173 GLU A CA 1
ATOM 1327 C C . GLU A 1 173 ? -1.687 5.718 24.983 1.00 92.06 173 GLU A C 1
ATOM 1329 O O . GLU A 1 173 ? -2.797 5.666 25.511 1.00 9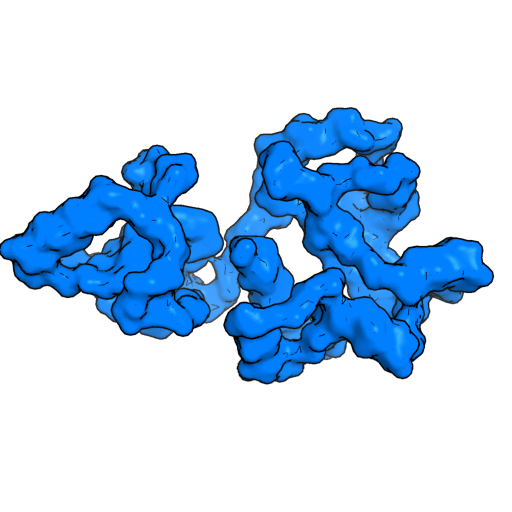2.06 173 GLU A O 1
ATOM 1334 N N . VAL A 1 174 ? -1.405 5.007 23.886 1.00 91.94 174 VAL A N 1
ATOM 1335 C CA . VAL A 1 174 ? -2.366 4.067 23.296 1.00 91.94 174 VAL A CA 1
ATOM 1336 C C . VAL A 1 174 ? -2.476 2.811 24.165 1.00 91.94 174 VAL A C 1
ATOM 1338 O O . VAL A 1 174 ? -3.584 2.315 24.356 1.00 91.94 174 VAL A O 1
ATOM 1341 N N . GLU A 1 175 ? -1.383 2.321 24.763 1.00 92.62 175 GLU A N 1
ATOM 1342 C CA . GLU A 1 175 ? -1.441 1.254 25.779 1.00 92.62 175 GLU A CA 1
ATOM 1343 C C . GLU A 1 175 ? -2.316 1.644 26.980 1.00 92.62 175 GLU A C 1
ATOM 1345 O O . GLU A 1 175 ? -3.191 0.877 27.392 1.00 92.62 175 GLU A O 1
ATOM 1350 N N . GLU A 1 176 ? -2.133 2.856 27.508 1.00 95.06 176 GLU A N 1
ATOM 1351 C CA . GLU A 1 176 ? -2.953 3.397 28.593 1.00 95.06 176 GLU A CA 1
ATOM 1352 C C . GLU A 1 176 ? -4.427 3.497 28.177 1.00 95.06 176 GLU A C 1
ATOM 1354 O O . GLU A 1 176 ? -5.314 3.037 28.902 1.00 95.06 176 GLU A O 1
ATOM 1359 N N . ALA A 1 177 ? -4.705 4.017 26.978 1.00 93.94 177 ALA A N 1
ATOM 1360 C CA . ALA A 1 177 ? -6.061 4.102 26.450 1.00 93.94 177 ALA A CA 1
ATOM 1361 C C . ALA A 1 177 ? -6.721 2.718 26.341 1.00 93.94 177 ALA A C 1
ATOM 1363 O O . ALA A 1 177 ? -7.868 2.561 26.763 1.00 93.94 177 ALA A O 1
ATOM 1364 N N . LYS A 1 178 ? -6.006 1.694 25.845 1.00 94.38 178 LYS A N 1
ATOM 1365 C CA . LYS A 1 178 ? -6.515 0.311 25.793 1.00 94.38 178 LYS A CA 1
ATOM 1366 C C . LYS A 1 178 ? -6.924 -0.182 27.181 1.00 94.38 178 LYS A C 1
ATOM 1368 O O . LYS A 1 178 ? -8.004 -0.755 27.319 1.00 94.38 178 LYS A O 1
ATOM 1373 N N . ALA A 1 179 ? -6.090 0.041 28.200 1.00 95.12 179 ALA A N 1
ATOM 1374 C CA . ALA A 1 179 ? -6.391 -0.360 29.574 1.00 95.12 179 ALA A CA 1
ATOM 1375 C C . ALA A 1 179 ? -7.644 0.353 30.111 1.00 95.12 179 ALA A C 1
ATOM 1377 O O . ALA A 1 179 ? -8.573 -0.304 30.576 1.00 95.12 179 ALA A O 1
ATOM 1378 N N . LEU A 1 180 ? -7.731 1.676 29.944 1.00 97.06 180 LEU A N 1
ATOM 1379 C CA . LEU A 1 180 ? -8.880 2.473 30.387 1.00 97.06 180 LEU A CA 1
ATOM 1380 C C . LEU A 1 180 ? -10.194 2.087 29.689 1.00 97.06 180 LEU A C 1
ATOM 1382 O O . LEU A 1 180 ? -11.266 2.159 30.293 1.00 97.06 180 LEU A O 1
ATOM 1386 N N . LEU A 1 181 ? -10.137 1.713 28.410 1.00 96.06 181 LEU A N 1
ATOM 1387 C CA . LEU A 1 181 ? -11.302 1.261 27.644 1.00 96.06 181 LEU A CA 1
ATOM 1388 C C . LEU A 1 181 ? -11.762 -0.130 28.105 1.00 96.06 181 LEU A C 1
ATOM 1390 O O . LEU A 1 181 ? -12.961 -0.340 28.296 1.00 96.06 181 LEU A O 1
ATOM 1394 N N . ARG A 1 182 ? -10.820 -1.044 28.365 1.00 96.44 182 ARG A N 1
ATOM 1395 C CA . ARG A 1 182 ? -11.109 -2.372 28.929 1.00 96.44 182 ARG A CA 1
ATOM 1396 C C . ARG A 1 182 ? -11.711 -2.278 30.333 1.00 96.44 182 ARG A C 1
ATOM 1398 O O . ARG A 1 182 ? -12.695 -2.957 30.607 1.00 96.44 182 ARG A O 1
ATOM 1405 N N . ASP A 1 183 ? -11.211 -1.378 31.181 1.00 97.31 183 ASP A N 1
ATOM 1406 C CA . ASP A 1 183 ? -11.759 -1.127 32.526 1.00 97.31 183 ASP A CA 1
ATOM 1407 C C . ASP A 1 183 ? -13.206 -0.606 32.494 1.00 97.31 183 ASP A C 1
ATOM 1409 O O . ASP A 1 183 ? -13.975 -0.810 33.435 1.00 97.31 183 ASP A O 1
ATOM 1413 N N . LYS A 1 184 ? -13.609 0.033 31.390 1.00 95.88 184 LYS A N 1
ATOM 1414 C CA . LYS A 1 184 ? -14.997 0.451 31.133 1.00 95.88 184 LYS A CA 1
ATOM 1415 C C . LYS A 1 184 ? -15.879 -0.667 30.563 1.00 95.88 184 LYS A C 1
ATOM 1417 O O . LYS A 1 184 ? -17.053 -0.419 30.301 1.00 95.88 184 LYS A O 1
ATOM 1422 N N . GLY A 1 185 ? -15.341 -1.873 30.390 1.00 96.38 185 GLY A N 1
ATOM 1423 C CA . GLY A 1 185 ? -16.057 -3.042 29.882 1.00 96.38 185 GLY A CA 1
ATOM 1424 C C . GLY A 1 185 ? -16.110 -3.149 28.357 1.00 96.38 185 GLY A C 1
ATOM 1425 O O . GLY A 1 185 ? -16.909 -3.932 27.853 1.00 96.38 185 GLY A O 1
ATOM 1426 N N . LEU A 1 186 ? -15.297 -2.379 27.625 1.00 96.62 186 LEU A N 1
ATOM 1427 C CA . LEU A 1 186 ? -15.217 -2.462 26.164 1.00 96.62 186 LEU A CA 1
ATOM 1428 C C . LEU A 1 186 ? -14.272 -3.588 25.733 1.00 96.62 186 LEU A C 1
ATOM 1430 O O . LEU A 1 186 ? -13.228 -3.816 26.352 1.00 96.62 186 LEU A O 1
ATOM 1434 N N . GLU A 1 187 ? -14.602 -4.260 24.634 1.00 96.31 187 GLU A N 1
ATOM 1435 C CA . GLU A 1 187 ? -13.692 -5.202 23.990 1.00 96.31 187 GLU A CA 1
ATOM 1436 C C . GLU A 1 187 ? -12.646 -4.410 23.202 1.00 96.31 187 GLU A C 1
ATOM 1438 O O . GLU A 1 187 ? -12.982 -3.606 22.334 1.00 96.31 187 GLU A O 1
ATOM 1443 N N . VAL A 1 188 ? -11.366 -4.635 23.499 1.00 96.00 188 VAL A N 1
ATOM 1444 C CA . VAL A 1 188 ? -10.259 -3.985 22.792 1.00 96.00 188 VAL A CA 1
ATOM 1445 C C . VAL A 1 188 ? -9.277 -5.048 22.331 1.00 96.00 188 VAL A C 1
ATOM 1447 O O . VAL A 1 188 ? -8.661 -5.711 23.171 1.00 96.00 188 VAL A O 1
ATOM 1450 N N . VAL A 1 189 ? -9.119 -5.183 21.016 1.00 95.31 189 VAL A N 1
ATOM 1451 C CA . VAL A 1 189 ? -8.215 -6.147 20.368 1.00 95.31 189 VAL A CA 1
ATOM 1452 C C . VAL A 1 189 ? -7.107 -5.392 19.648 1.00 95.31 189 VAL A C 1
ATOM 1454 O O . VAL A 1 189 ? -7.371 -4.372 19.011 1.00 95.31 189 VAL A O 1
ATOM 1457 N N . HIS A 1 190 ? -5.868 -5.881 19.732 1.00 93.44 190 HIS A N 1
ATOM 1458 C CA . HIS A 1 190 ? -4.725 -5.250 19.073 1.00 93.44 190 HIS A CA 1
ATOM 1459 C C . HIS A 1 190 ? -4.080 -6.163 18.022 1.00 93.44 190 HIS A C 1
ATOM 1461 O O . HIS A 1 190 ? -3.582 -7.242 18.327 1.00 93.44 190 HIS A O 1
ATOM 1467 N N . PHE A 1 191 ? -4.067 -5.684 16.776 1.00 92.50 191 PHE A N 1
ATOM 1468 C CA . PHE A 1 191 ? -3.348 -6.261 15.643 1.00 92.50 191 PHE A CA 1
ATOM 1469 C C . PHE A 1 191 ? -1.996 -5.570 15.413 1.00 92.50 191 PHE A C 1
ATOM 1471 O O . PHE A 1 191 ? -1.940 -4.357 15.180 1.00 92.50 191 PHE A O 1
ATOM 1478 N N . GLY A 1 192 ? -0.910 -6.344 15.406 1.00 85.12 192 GLY A N 1
ATOM 1479 C CA . GLY A 1 192 ? 0.435 -5.863 15.086 1.00 85.12 192 GLY A CA 1
ATOM 1480 C C . GLY A 1 192 ? 1.545 -6.560 15.869 1.00 85.12 192 GLY A C 1
ATOM 1481 O O . GLY A 1 192 ? 1.314 -7.508 16.616 1.00 85.12 192 GLY A O 1
ATOM 1482 N N . SER A 1 193 ? 2.787 -6.130 15.653 1.00 73.81 193 SER A N 1
ATOM 1483 C CA . SER A 1 193 ? 3.962 -6.725 16.303 1.00 73.81 193 SER A CA 1
ATOM 1484 C C . SER A 1 193 ? 3.877 -6.666 17.837 1.00 73.81 193 SER A C 1
ATOM 1486 O O . SER A 1 193 ? 3.724 -5.588 18.413 1.00 73.81 193 SER A O 1
ATOM 1488 N N . GLY A 1 194 ? 4.025 -7.826 18.494 1.00 64.94 194 GLY A N 1
ATOM 1489 C CA . GLY A 1 194 ? 4.054 -7.962 19.957 1.00 64.94 194 GLY A CA 1
ATOM 1490 C C . GLY A 1 194 ? 2.689 -8.094 20.647 1.00 64.94 194 GLY A C 1
ATOM 1491 O O . GLY A 1 194 ? 2.591 -7.707 21.807 1.00 64.94 194 GLY A O 1
ATOM 1492 N N . GLN A 1 195 ? 1.650 -8.580 19.949 1.00 67.19 195 GLN A N 1
ATOM 1493 C CA . GLN A 1 195 ? 0.241 -8.400 20.351 1.00 67.19 195 GLN A CA 1
ATOM 1494 C C . GLN A 1 195 ? -0.635 -9.656 20.231 1.00 67.19 195 GLN A C 1
ATOM 1496 O O . GLN A 1 195 ? -0.140 -10.743 19.934 1.00 67.19 195 GLN A O 1
ATOM 1501 N N . ASP A 1 196 ? -1.942 -9.460 20.465 1.00 71.38 196 ASP A N 1
ATOM 1502 C CA . ASP A 1 196 ? -3.007 -10.469 20.445 1.00 71.38 196 ASP A CA 1
ATOM 1503 C C . ASP A 1 196 ? -3.101 -11.195 19.091 1.00 71.38 196 ASP A C 1
ATOM 1505 O O . ASP A 1 196 ? -3.257 -12.416 19.057 1.00 71.38 196 ASP A O 1
ATOM 1509 N N . GLU A 1 197 ? -2.972 -10.464 17.976 1.00 80.12 197 GLU A N 1
ATOM 1510 C CA . GLU A 1 197 ? -2.985 -11.030 16.622 1.00 80.12 197 GLU A CA 1
ATOM 1511 C C . GLU A 1 197 ? -1.940 -10.367 15.700 1.00 80.12 197 GLU A C 1
ATOM 1513 O O . GLU A 1 197 ? -1.681 -9.163 15.762 1.00 80.12 197 GLU A O 1
ATOM 1518 N N . TYR A 1 198 ? -1.350 -11.157 14.795 1.00 82.38 198 TYR A N 1
ATOM 1519 C CA . TYR A 1 198 ? -0.405 -10.686 13.776 1.00 82.38 198 TYR A CA 1
ATOM 1520 C C . TYR A 1 198 ? -0.772 -11.265 12.404 1.00 82.38 198 TYR A C 1
ATOM 1522 O O . TYR A 1 198 ? -0.305 -12.335 12.014 1.00 82.38 198 TYR A O 1
ATOM 1530 N N . ALA A 1 199 ? -1.654 -10.563 11.692 1.00 85.06 199 ALA A N 1
ATOM 1531 C CA . ALA A 1 199 ? -2.189 -10.961 10.392 1.00 85.06 199 ALA A CA 1
ATOM 1532 C C . ALA A 1 199 ? -2.539 -9.735 9.531 1.00 85.06 199 ALA A C 1
ATOM 1534 O O . ALA A 1 199 ? -2.566 -8.600 10.016 1.00 85.06 199 ALA A O 1
ATOM 1535 N N . LEU A 1 200 ? -2.826 -9.966 8.245 1.00 88.62 200 LEU A N 1
ATOM 1536 C CA . LEU A 1 200 ? -3.401 -8.938 7.378 1.00 88.62 200 LEU A CA 1
ATOM 1537 C C . LEU A 1 200 ? -4.768 -8.502 7.914 1.00 88.62 200 LEU A C 1
ATOM 1539 O O . LEU A 1 200 ? -5.601 -9.330 8.281 1.00 88.62 200 LEU A O 1
ATOM 1543 N N . VAL A 1 201 ? -5.018 -7.195 7.913 1.00 92.81 201 VAL A N 1
ATOM 1544 C CA . VAL A 1 201 ? -6.352 -6.668 8.206 1.00 92.81 201 VAL A CA 1
ATOM 1545 C C . VAL A 1 201 ? -7.234 -6.909 6.988 1.00 92.81 201 VAL A C 1
ATOM 1547 O O . VAL A 1 201 ? -7.018 -6.295 5.945 1.00 92.81 201 VAL A O 1
ATOM 1550 N N . THR A 1 202 ? -8.219 -7.795 7.118 1.00 93.88 202 THR A N 1
ATOM 1551 C CA . THR A 1 202 ? -9.208 -8.080 6.069 1.00 93.88 202 THR A CA 1
ATOM 1552 C C . THR A 1 202 ? -10.530 -7.358 6.334 1.00 93.88 202 THR A C 1
ATOM 1554 O O . THR A 1 202 ? -10.743 -6.790 7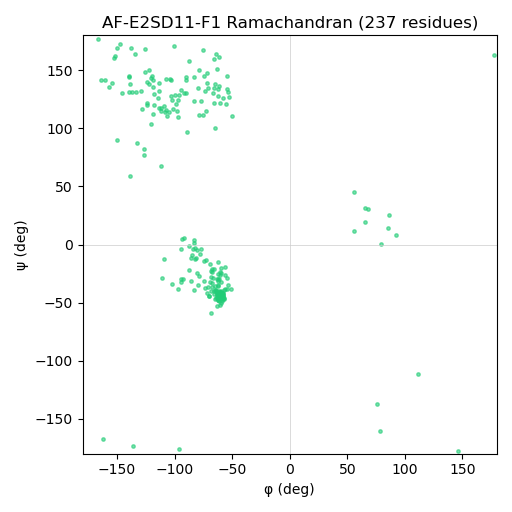.411 1.00 93.88 202 THR A O 1
ATOM 1557 N N . ALA A 1 203 ? -11.444 -7.378 5.360 1.00 94.44 203 ALA A N 1
ATOM 1558 C CA . ALA A 1 203 ? -12.790 -6.834 5.544 1.00 94.44 203 ALA A CA 1
ATOM 1559 C C . ALA A 1 203 ? -13.542 -7.575 6.665 1.00 94.44 203 ALA A C 1
ATOM 1561 O O . ALA A 1 203 ? -14.166 -6.941 7.510 1.00 94.44 203 ALA A O 1
ATOM 1562 N N . GLU A 1 204 ? -13.396 -8.899 6.734 1.00 94.56 204 GLU A N 1
ATOM 1563 C CA . GLU A 1 204 ? -14.016 -9.760 7.746 1.00 94.56 204 GLU A CA 1
ATOM 1564 C C . GLU A 1 204 ? -13.489 -9.467 9.154 1.00 94.56 204 GLU A C 1
ATOM 1566 O O . GLU A 1 204 ? -14.247 -9.518 10.121 1.00 94.56 204 GLU A O 1
ATOM 1571 N N . VAL A 1 205 ? -12.198 -9.134 9.279 1.00 94.19 205 VAL A N 1
ATOM 1572 C CA . VAL A 1 205 ? -11.629 -8.661 10.547 1.00 94.19 205 VAL A CA 1
ATOM 1573 C C . VAL A 1 205 ? -12.296 -7.355 10.951 1.00 94.19 205 VAL A C 1
ATOM 1575 O O . VAL A 1 205 ? -12.811 -7.265 12.063 1.00 94.19 205 VAL A O 1
ATOM 1578 N N . LEU A 1 206 ? -12.322 -6.355 10.061 1.00 94.88 206 LEU A N 1
ATOM 1579 C CA . LEU A 1 206 ? -12.900 -5.052 10.393 1.00 94.88 206 LEU A CA 1
ATOM 1580 C C . LEU A 1 206 ? -14.395 -5.142 10.732 1.00 94.88 206 LEU A C 1
ATOM 1582 O O . LEU A 1 206 ? -14.860 -4.392 11.584 1.00 94.88 206 LEU A O 1
ATOM 1586 N N . ASP A 1 207 ? -15.134 -6.072 10.127 1.00 93.75 207 ASP A N 1
ATOM 1587 C CA . ASP A 1 207 ? -16.568 -6.286 10.373 1.00 93.75 207 ASP A CA 1
ATOM 1588 C C . ASP A 1 207 ? -16.918 -6.705 11.802 1.00 93.75 207 ASP A C 1
ATOM 1590 O O . ASP A 1 207 ? -18.069 -6.579 12.227 1.00 93.75 207 ASP A O 1
ATOM 1594 N N . ARG A 1 208 ? -15.926 -7.137 12.580 1.00 93.56 208 ARG A N 1
ATOM 1595 C CA . ARG A 1 208 ? -16.094 -7.491 13.991 1.00 93.56 208 ARG A CA 1
ATOM 1596 C C . ARG A 1 208 ? -16.060 -6.286 14.931 1.00 93.56 208 ARG A C 1
ATOM 1598 O O . ARG A 1 208 ? -16.416 -6.451 16.095 1.00 93.56 208 ARG A O 1
ATOM 1605 N N . PHE A 1 209 ? -15.638 -5.114 14.457 1.00 95.50 209 PHE A N 1
ATOM 1606 C CA . PHE A 1 209 ? -15.354 -3.956 15.302 1.00 95.50 209 PHE A CA 1
ATOM 1607 C C . PHE A 1 209 ? -16.181 -2.732 14.912 1.00 95.50 209 PHE A C 1
ATOM 1609 O O . PHE A 1 209 ? -16.537 -2.525 13.749 1.00 95.50 209 PHE A O 1
ATOM 1616 N N . ASP A 1 210 ? -16.457 -1.900 15.911 1.00 95.75 210 ASP A N 1
ATOM 1617 C CA . ASP A 1 210 ? -17.286 -0.705 15.774 1.00 95.75 210 ASP A CA 1
ATOM 1618 C C . ASP A 1 210 ? -16.422 0.541 15.515 1.00 95.75 210 ASP A C 1
ATOM 1620 O O . ASP A 1 210 ? -16.837 1.455 14.805 1.00 95.75 210 ASP A O 1
ATOM 1624 N N . VAL A 1 211 ? -15.205 0.576 16.073 1.00 95.31 211 VAL A N 1
ATOM 1625 C CA . VAL A 1 211 ? -14.235 1.676 15.928 1.00 95.31 211 VAL A CA 1
ATOM 1626 C C . VAL A 1 211 ? -12.831 1.110 15.754 1.00 95.31 211 VAL A C 1
ATOM 1628 O O . VAL A 1 211 ? -12.474 0.111 16.379 1.00 95.31 211 VAL A O 1
ATOM 1631 N N . VAL A 1 212 ? -12.017 1.772 14.932 1.00 96.25 212 VAL A N 1
ATOM 1632 C CA . VAL A 1 212 ? -10.614 1.402 14.708 1.00 96.25 212 VAL A CA 1
ATOM 1633 C C . VAL A 1 212 ? -9.678 2.537 15.125 1.00 96.25 212 VAL A C 1
ATOM 1635 O O . VAL A 1 212 ? -9.918 3.687 14.784 1.00 96.25 212 VAL A O 1
ATOM 1638 N N . VAL A 1 213 ? -8.593 2.227 15.828 1.00 95.56 213 VAL A N 1
ATOM 1639 C CA . VAL A 1 213 ? -7.482 3.139 16.143 1.00 95.56 213 VAL A CA 1
ATOM 1640 C C . VAL A 1 213 ? -6.277 2.705 15.316 1.00 95.56 213 VAL A C 1
ATOM 1642 O O . VAL A 1 213 ? -5.788 1.586 15.481 1.00 95.56 213 VAL A O 1
ATOM 1645 N N . THR A 1 214 ? -5.829 3.532 14.372 1.00 94.50 214 THR A N 1
ATOM 1646 C CA . THR A 1 214 ? -4.761 3.135 13.439 1.00 94.50 214 THR A CA 1
ATOM 1647 C C . THR A 1 214 ? -4.167 4.314 12.664 1.00 94.50 214 THR A C 1
ATOM 1649 O O . THR A 1 214 ? -4.654 5.437 12.743 1.00 94.50 214 THR A O 1
ATOM 1652 N N . ILE A 1 215 ? -3.150 4.043 11.843 1.00 90.31 215 ILE A N 1
ATOM 1653 C CA . ILE A 1 215 ? -2.590 4.951 10.840 1.00 90.31 215 ILE A CA 1
ATOM 1654 C C . ILE A 1 215 ? -2.382 4.211 9.505 1.00 90.31 215 ILE A C 1
ATOM 1656 O O . ILE A 1 215 ? -2.375 2.981 9.433 1.00 90.31 215 ILE A O 1
ATOM 1660 N N . GLY A 1 216 ? -2.192 4.952 8.412 1.00 88.12 216 GLY A N 1
ATOM 1661 C CA . GLY A 1 216 ? -1.799 4.380 7.123 1.00 88.12 216 GLY A CA 1
ATOM 1662 C C . GLY A 1 216 ? -2.949 3.680 6.395 1.00 88.12 216 GLY A C 1
ATOM 1663 O O . GLY A 1 216 ? -4.051 4.214 6.310 1.00 88.12 216 GLY A O 1
ATOM 1664 N N . LYS A 1 217 ? -2.691 2.507 5.800 1.00 90.44 217 LYS A N 1
ATOM 1665 C CA . LYS A 1 217 ? -3.629 1.820 4.885 1.00 90.44 217 LYS A CA 1
ATOM 1666 C C . LYS A 1 217 ? -4.952 1.427 5.539 1.00 90.44 217 LYS A C 1
ATOM 1668 O O . LYS A 1 217 ? -5.988 1.528 4.887 1.00 90.44 217 LYS A O 1
ATOM 1673 N N . THR A 1 218 ? -4.934 1.059 6.818 1.00 94.06 218 THR A N 1
ATOM 1674 C CA . THR A 1 218 ? -6.142 0.659 7.549 1.00 94.06 218 THR A CA 1
ATOM 1675 C C . THR A 1 218 ? -7.158 1.793 7.664 1.00 94.06 218 THR A C 1
ATOM 1677 O O . THR A 1 218 ? -8.359 1.533 7.635 1.00 94.06 218 THR A O 1
ATOM 1680 N N . VAL A 1 219 ? -6.708 3.054 7.690 1.00 94.44 219 VAL A N 1
ATOM 1681 C CA . VAL A 1 219 ? -7.609 4.218 7.646 1.00 94.44 219 VAL A CA 1
ATOM 1682 C C . VAL A 1 219 ? -8.461 4.184 6.37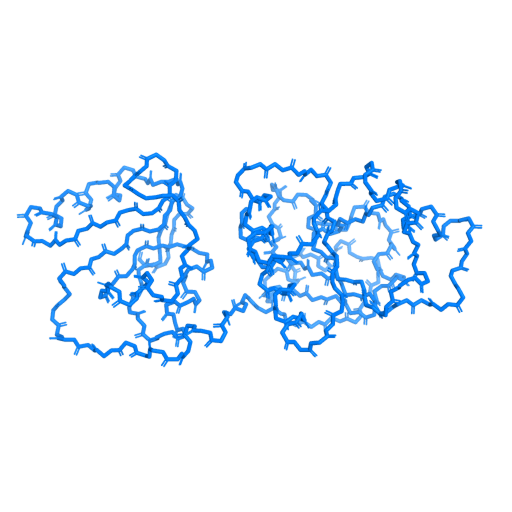3 1.00 94.44 219 VAL A C 1
ATOM 1684 O O . VAL A 1 219 ? -9.672 4.368 6.436 1.00 94.44 219 VAL A O 1
ATOM 1687 N N . GLN A 1 220 ? -7.869 3.834 5.230 1.00 94.19 220 GLN A N 1
ATOM 1688 C CA . GLN A 1 220 ? -8.555 3.844 3.934 1.00 94.19 220 GLN A CA 1
ATOM 1689 C C . GLN A 1 220 ? -9.582 2.714 3.865 1.00 94.19 220 GLN A C 1
ATOM 1691 O O . GLN A 1 220 ? -10.679 2.910 3.344 1.00 94.19 220 GLN A O 1
ATOM 1696 N N . TYR A 1 221 ? -9.262 1.560 4.454 1.00 95.75 221 TYR A N 1
ATOM 1697 C CA . TYR A 1 221 ? -10.210 0.457 4.608 1.00 95.75 221 TYR A CA 1
ATOM 1698 C C . TYR A 1 221 ? -11.423 0.873 5.441 1.00 95.75 221 TYR A C 1
ATOM 1700 O O . TYR A 1 221 ? -12.556 0.605 5.047 1.00 95.75 221 TYR A O 1
ATOM 1708 N N . CYS A 1 222 ? -11.194 1.575 6.556 1.00 95.69 222 CYS A N 1
ATOM 1709 C CA . CYS A 1 222 ? -12.262 2.061 7.426 1.00 95.69 222 CYS A CA 1
ATOM 1710 C C . CYS A 1 222 ? -13.150 3.084 6.713 1.00 95.69 222 CYS A C 1
ATOM 1712 O O . CYS A 1 222 ? -14.370 2.951 6.741 1.00 95.69 222 CYS A O 1
ATOM 1714 N N . LEU A 1 223 ? -12.551 4.055 6.014 1.00 94.88 223 LEU A N 1
ATOM 1715 C CA . LEU A 1 223 ? -13.291 5.074 5.264 1.00 94.88 223 LEU A CA 1
ATOM 1716 C C . LEU A 1 223 ? -14.181 4.454 4.182 1.00 94.88 223 LEU A C 1
ATOM 1718 O O . LEU A 1 223 ? -15.347 4.822 4.064 1.00 94.88 223 LEU A O 1
ATOM 1722 N N . VAL A 1 224 ? -13.659 3.486 3.426 1.00 95.12 224 VAL A N 1
ATOM 1723 C CA . VAL A 1 224 ? -14.430 2.782 2.390 1.00 95.12 224 VAL A CA 1
ATOM 1724 C C . VAL A 1 224 ? -15.539 1.918 2.992 1.00 95.12 224 VAL A C 1
ATOM 1726 O O . VAL A 1 224 ? -16.636 1.872 2.440 1.00 95.12 224 VAL A O 1
ATOM 1729 N N . ALA A 1 225 ? -15.290 1.288 4.141 1.00 95.06 225 ALA A N 1
ATOM 1730 C CA . ALA A 1 225 ? -16.298 0.530 4.875 1.00 95.06 225 ALA A CA 1
ATOM 1731 C C . ALA A 1 225 ? -17.285 1.421 5.656 1.00 95.06 225 ALA A C 1
ATOM 1733 O O . ALA A 1 225 ? -18.200 0.899 6.281 1.00 95.06 225 ALA A O 1
ATOM 1734 N N . GLY A 1 226 ? -17.120 2.750 5.680 1.00 94.25 226 GLY A N 1
ATOM 1735 C CA . GLY A 1 226 ? -17.936 3.649 6.508 1.00 94.25 226 GLY A CA 1
ATOM 1736 C C . GLY A 1 226 ? -17.754 3.444 8.019 1.00 94.25 226 GLY A C 1
ATOM 1737 O O . GLY A 1 226 ? -18.620 3.827 8.806 1.00 94.25 226 GLY A O 1
ATOM 1738 N N . ARG A 1 227 ? -16.648 2.817 8.430 1.00 94.69 227 ARG A N 1
ATOM 1739 C CA . ARG A 1 227 ? -16.348 2.472 9.820 1.00 94.69 227 ARG A CA 1
ATOM 1740 C C . ARG A 1 227 ? -15.582 3.618 10.495 1.00 94.69 227 ARG A C 1
ATOM 1742 O O . ARG A 1 227 ? -14.594 4.089 9.927 1.00 94.69 227 ARG A O 1
ATOM 1749 N N . PRO A 1 228 ? -16.004 4.080 11.685 1.00 95.06 228 PRO A N 1
ATOM 1750 C CA . PRO A 1 228 ? -15.287 5.109 12.427 1.00 95.06 228 PRO A CA 1
ATOM 1751 C C . PRO A 1 228 ? -13.821 4.740 12.670 1.00 95.06 228 PRO A C 1
ATOM 1753 O O . PRO A 1 228 ? -13.509 3.629 13.104 1.00 95.06 228 PRO A O 1
ATOM 1756 N N . VAL A 1 229 ? -12.928 5.698 12.421 1.00 95.38 229 VAL A N 1
ATOM 1757 C CA . VAL A 1 229 ? -11.487 5.529 12.610 1.00 95.38 229 VAL A CA 1
ATOM 1758 C C . VAL A 1 229 ? -10.882 6.723 13.342 1.00 95.38 229 VAL A C 1
ATOM 1760 O O . VAL A 1 229 ? -11.122 7.873 12.980 1.00 95.38 229 VAL A O 1
ATOM 1763 N N . TYR A 1 230 ? -10.097 6.431 14.373 1.00 95.38 230 TYR A N 1
ATOM 1764 C CA . TYR A 1 230 ? -9.259 7.370 15.106 1.00 95.38 230 TYR A CA 1
ATOM 1765 C C . TYR A 1 230 ? -7.831 7.267 14.559 1.00 95.38 230 TYR A C 1
ATOM 1767 O O . TYR A 1 230 ? -7.207 6.204 14.634 1.00 95.38 230 TYR A O 1
ATOM 1775 N N . VAL A 1 231 ? -7.344 8.345 13.940 1.00 94.31 231 VAL A N 1
ATOM 1776 C CA . VAL A 1 231 ? -6.073 8.341 13.204 1.00 94.31 231 VAL A CA 1
ATOM 1777 C C . VAL A 1 231 ? -4.927 8.694 14.140 1.00 94.31 231 VAL A C 1
ATOM 1779 O O . VAL A 1 231 ? -4.676 9.878 14.352 1.00 94.31 231 VAL A O 1
ATOM 1782 N N . TYR A 1 232 ? -4.236 7.685 14.671 1.00 91.44 232 TYR A N 1
ATOM 1783 C CA . TYR A 1 232 ? -3.133 7.878 15.613 1.00 91.44 232 TYR A CA 1
ATOM 1784 C C . TYR A 1 232 ? -2.214 6.652 15.702 1.00 91.44 232 TYR A C 1
ATOM 1786 O O . TYR A 1 232 ? -2.686 5.513 15.680 1.00 91.44 232 TYR A O 1
ATOM 1794 N N . ASP A 1 233 ? -0.906 6.893 15.820 1.00 83.62 233 ASP A N 1
ATOM 1795 C CA . ASP A 1 233 ? 0.132 5.897 16.120 1.00 83.62 233 ASP A CA 1
ATOM 1796 C C . ASP A 1 233 ? 1.420 6.599 16.619 1.00 83.62 233 ASP A C 1
ATOM 1798 O O . ASP A 1 233 ? 1.413 7.801 16.872 1.00 83.62 233 ASP A O 1
ATOM 1802 N N . HIS A 1 234 ? 2.556 5.901 16.710 1.00 82.19 234 HIS A N 1
ATOM 1803 C CA . HIS A 1 234 ? 3.865 6.480 17.062 1.00 82.19 234 HIS A CA 1
ATOM 1804 C C . HIS A 1 234 ? 4.363 7.626 16.178 1.00 82.19 234 HIS A C 1
ATOM 1806 O O . HIS A 1 234 ? 5.224 8.395 16.604 1.00 82.19 234 HIS A O 1
ATOM 1812 N N . PHE A 1 235 ? 3.820 7.774 14.970 1.00 81.75 235 PHE A N 1
ATOM 1813 C CA . PHE A 1 235 ? 4.066 8.939 14.119 1.00 81.75 235 PHE A CA 1
ATOM 1814 C C . PHE A 1 235 ? 3.172 10.146 14.467 1.00 81.75 235 PHE A C 1
ATOM 1816 O O . PHE A 1 235 ? 3.214 11.164 13.778 1.00 81.75 235 PHE A O 1
ATOM 1823 N N . GLY A 1 236 ? 2.359 10.043 15.521 1.00 79.94 236 GLY A N 1
ATOM 1824 C CA . GLY A 1 236 ? 1.296 10.979 15.858 1.00 79.94 236 GLY A CA 1
ATOM 1825 C C . GLY A 1 236 ? 0.044 10.761 15.008 1.00 79.94 236 GLY A C 1
ATOM 1826 O O . GLY A 1 236 ? -0.169 9.700 14.415 1.00 79.94 236 GLY A O 1
ATOM 1827 N N . GLY A 1 237 ? -0.806 11.782 14.949 1.00 80.62 237 GLY A N 1
ATOM 1828 C CA . GLY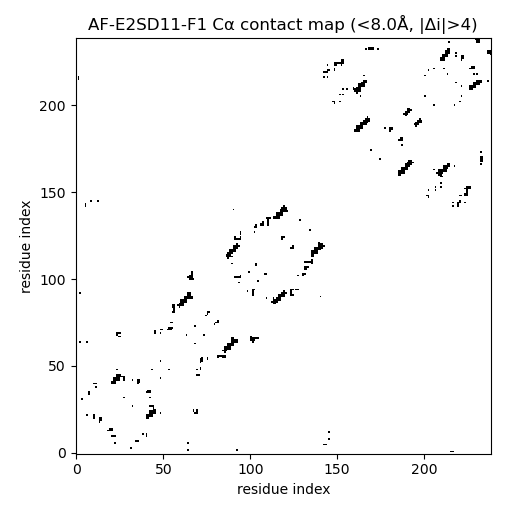 A 1 237 ? -2.065 11.714 14.224 1.00 80.62 237 GLY A CA 1
ATOM 1829 C C . GLY A 1 237 ? -2.895 12.985 14.356 1.00 80.62 237 GLY A C 1
ATOM 1830 O O . GLY A 1 237 ? -2.626 13.827 15.209 1.00 80.62 237 GLY A O 1
ATOM 1831 N N . GLN A 1 238 ? -3.874 13.140 13.465 1.00 79.12 238 GLN A N 1
ATOM 1832 C CA . GLN A 1 238 ? -4.862 14.231 13.510 1.00 79.12 238 GLN A CA 1
ATOM 1833 C C . GLN A 1 238 ? -6.153 13.808 14.233 1.00 79.12 238 GLN A C 1
ATOM 1835 O O . GLN A 1 238 ? -7.076 14.615 14.341 1.00 79.12 238 GLN A O 1
ATOM 1840 N N . GLY A 1 239 ? -6.234 12.536 14.643 1.00 60.88 239 GLY A N 1
ATOM 1841 C CA . GLY A 1 239 ? -7.323 11.965 15.427 1.00 60.88 239 GLY A CA 1
ATOM 1842 C C . GLY A 1 239 ? -6.994 12.037 16.896 1.00 60.88 239 GLY A C 1
ATOM 1843 O O . GLY A 1 239 ? -5.912 11.535 17.272 1.00 60.88 239 GLY A O 1
#

Sequence (239 aa):
MGSTIVTLELADELRSRGASVVVYAAFVGEPAAAAFRDHGIDLLDEAATSAAGITLDDFDLVWVNSQVLPLPVVDSLMRSWPSRLPVFVFHHMSPLDYAPDEHPYLHGLEERLASLSTFISPATRDELLPFFSGRPPTDLFSNPAPRAFARSPYVSSGSPERILVVSNHVTPEVEEAKALLRDKGLEVVHFGSGQDEYALVTAEVLDRFDVVVTIGKTVQYCLVAGRPVYVYDHFGGQG